Protein AF-A0A7C8ZLN2-F1 (afdb_monomer_lite)

Organism: Opuntia streptacantha (NCBI:txid393608)

Foldseek 3Di:
DPPDPDDFDPDDDDCPPHWFKDKDGWDWDAWDWDQDPVNPDIDTDPTDTDIDIDGHPCGRQVFDQEFEKEEEPVDPDIRDGAFQNRHDDPDPPDPQLEDAPPDPVLVVVLVVPPPDPDDPDDFHFHDDRHSHQKYWYWYFYDDDPVDTDIDIDIDGGTPNDDPPDDDDDDDDPPCPDDPDDDDDDDDD

pLDDT: mean 77.43, std 14.06, range [40.62, 94.06]

Sequence (188 aa):
TTNRTVKVPKNFTLKAPGPGYTCGPGKIVKPSKFKTQDGRRITQALMTWNVTCTYSQFLSQRTPTCCVSLSSFYNDTIVPCPTCSCSCQNNITQPGSCVEADSPYLASVVSGSSSNKNSYLSPLVRCTNHMCPIRVHWHIKLNYKDYWRVKVTVTNFNYRMNYSQWNLVVQHPNFDNLTEIFSFNYAP

Structure (mmCIF, N/CA/C/O backbone):
data_AF-A0A7C8ZLN2-F1
#
_entry.id   AF-A0A7C8ZLN2-F1
#
loop_
_atom_site.group_PDB
_atom_site.id
_atom_site.type_symbol
_atom_site.label_atom_id
_atom_site.label_alt_id
_atom_site.label_comp_id
_atom_site.label_asym_id
_atom_site.label_entity_id
_atom_site.label_seq_id
_atom_site.pdbx_PDB_ins_code
_atom_site.Cartn_x
_atom_site.Cartn_y
_atom_site.Cartn_z
_atom_site.occupancy
_atom_site.B_iso_or_equiv
_atom_site.auth_seq_id
_atom_site.auth_comp_id
_atom_site.auth_asym_id
_atom_site.auth_atom_id
_atom_site.pdbx_PDB_model_num
ATOM 1 N N . THR A 1 1 ? -42.808 -3.782 37.272 1.00 40.62 1 THR A N 1
ATOM 2 C CA . THR A 1 1 ? -42.036 -3.134 36.185 1.00 40.62 1 THR A CA 1
ATOM 3 C C . THR A 1 1 ? -40.685 -2.687 36.728 1.00 40.62 1 THR A C 1
ATOM 5 O O . THR A 1 1 ? -40.625 -1.748 37.506 1.00 40.62 1 THR A O 1
ATOM 8 N N . THR A 1 2 ? -39.585 -3.385 36.420 1.00 49.28 2 THR A N 1
ATOM 9 C CA . THR A 1 2 ? -38.245 -2.978 36.897 1.00 49.28 2 THR A CA 1
ATOM 10 C C . THR A 1 2 ? -37.745 -1.795 36.074 1.00 49.28 2 THR A C 1
ATOM 12 O O . THR A 1 2 ? -37.320 -1.974 34.932 1.00 49.28 2 THR A O 1
ATOM 15 N N . ASN A 1 3 ? -37.830 -0.595 36.644 1.00 53.69 3 ASN A N 1
ATOM 16 C CA . ASN A 1 3 ? -37.362 0.647 36.041 1.00 53.69 3 ASN A CA 1
ATOM 17 C C . ASN A 1 3 ? -35.823 0.602 35.945 1.00 53.69 3 ASN A C 1
ATOM 19 O O . ASN A 1 3 ? -35.120 0.747 36.943 1.00 53.69 3 ASN A O 1
ATOM 23 N N . ARG A 1 4 ? -35.288 0.275 34.764 1.00 62.84 4 ARG A N 1
ATOM 24 C CA . ARG A 1 4 ? -33.842 0.132 34.534 1.00 62.84 4 ARG A CA 1
ATOM 25 C C . ARG A 1 4 ? -33.256 1.496 34.165 1.00 62.84 4 ARG A C 1
ATOM 27 O O . ARG A 1 4 ? -33.393 1.941 33.032 1.00 62.84 4 ARG A O 1
ATOM 34 N N . THR A 1 5 ? -32.590 2.146 35.115 1.00 66.31 5 THR A N 1
ATOM 35 C CA . THR A 1 5 ? -31.993 3.490 34.972 1.00 66.31 5 THR A CA 1
ATOM 36 C C . THR A 1 5 ? -30.672 3.524 34.199 1.00 66.31 5 THR A C 1
ATOM 38 O O . THR A 1 5 ? -30.230 4.597 33.789 1.00 66.31 5 THR A O 1
ATOM 41 N N . VAL A 1 6 ? -30.030 2.377 33.964 1.00 73.88 6 VAL A N 1
ATOM 42 C CA . VAL A 1 6 ? -28.716 2.327 33.307 1.00 73.88 6 VAL A CA 1
ATOM 43 C C . VAL A 1 6 ? -28.877 2.308 31.786 1.00 73.88 6 VAL A C 1
ATOM 45 O O . VAL A 1 6 ? -29.363 1.336 31.207 1.00 73.88 6 VAL A O 1
ATOM 48 N N . LYS A 1 7 ? -28.455 3.396 31.136 1.00 80.12 7 LYS A N 1
ATOM 49 C CA . LYS A 1 7 ? -28.426 3.529 29.673 1.00 80.12 7 LYS A CA 1
ATOM 50 C C . LYS A 1 7 ? -27.140 2.928 29.105 1.00 80.12 7 LYS A C 1
ATOM 52 O O . LYS A 1 7 ? -26.089 2.993 29.734 1.00 80.12 7 LYS A O 1
ATOM 57 N N . VAL A 1 8 ? -27.227 2.371 27.898 1.00 84.06 8 VAL A N 1
ATOM 58 C CA . VAL A 1 8 ? -26.056 1.847 27.180 1.00 84.06 8 VAL A CA 1
ATOM 59 C C . VAL A 1 8 ? -25.095 3.006 26.871 1.00 84.06 8 VAL A C 1
ATOM 61 O O . VAL A 1 8 ? -25.547 4.011 26.306 1.00 84.06 8 VAL A O 1
ATOM 64 N N . PRO A 1 9 ? -23.796 2.892 27.204 1.00 84.31 9 PRO A N 1
ATOM 65 C CA . PRO A 1 9 ? -22.799 3.878 26.805 1.00 84.31 9 PRO A CA 1
ATOM 66 C C . PRO A 1 9 ? -22.728 4.021 25.281 1.00 84.31 9 PRO A C 1
ATOM 68 O O . PRO A 1 9 ? -22.980 3.075 24.533 1.00 84.31 9 PRO A O 1
ATOM 71 N N . LYS A 1 10 ? -22.372 5.215 24.815 1.00 85.44 10 LYS A N 1
ATOM 72 C CA . LYS A 1 10 ? -22.137 5.506 23.396 1.00 85.44 10 LYS A CA 1
ATOM 73 C C . LYS A 1 10 ? -20.650 5.791 23.182 1.00 85.44 10 LYS A C 1
ATOM 75 O O . LYS A 1 10 ? -19.974 6.192 24.124 1.00 85.44 10 LYS A O 1
ATOM 80 N N . ASN A 1 11 ? -20.173 5.623 21.948 1.00 85.94 11 ASN A N 1
ATOM 81 C CA . ASN A 1 11 ? -18.796 5.921 21.526 1.00 85.94 11 ASN A CA 1
ATOM 82 C C . ASN A 1 11 ? -17.730 5.061 22.229 1.00 85.94 11 ASN A C 1
ATOM 84 O O . ASN A 1 11 ? -16.863 5.566 22.939 1.00 85.94 11 ASN A O 1
ATOM 88 N N . PHE A 1 12 ? -17.796 3.744 22.030 1.00 85.50 12 PHE A N 1
ATOM 89 C CA . PHE A 1 12 ? -16.763 2.831 22.515 1.00 85.50 12 PHE A CA 1
ATOM 90 C C . PHE A 1 12 ? -15.464 3.020 21.723 1.00 85.50 12 PHE A C 1
ATOM 92 O O . PHE A 1 12 ? -15.473 2.985 20.494 1.00 85.50 12 PHE A O 1
ATOM 99 N N . THR A 1 13 ? -14.344 3.156 22.432 1.00 82.62 13 THR A N 1
ATOM 100 C CA . THR A 1 13 ? -13.011 3.265 21.828 1.00 82.62 13 THR A CA 1
ATOM 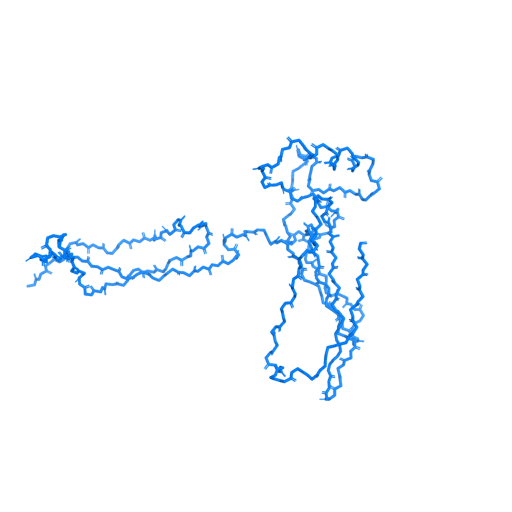101 C C . THR A 1 13 ? -12.116 2.178 22.401 1.00 82.62 13 THR A C 1
ATOM 103 O O . THR A 1 13 ? -11.816 2.186 23.595 1.00 82.62 13 THR A O 1
ATOM 106 N N . LEU A 1 14 ? -11.667 1.252 21.552 1.00 82.31 14 LEU A N 1
ATOM 107 C CA . LEU A 1 14 ? -10.697 0.228 21.928 1.00 82.31 14 LEU A CA 1
ATOM 108 C C . LEU A 1 14 ? -9.279 0.747 21.654 1.00 82.31 14 LEU A C 1
ATOM 110 O O . LEU A 1 14 ? -8.941 1.048 20.512 1.00 82.31 14 LEU A O 1
ATOM 114 N N . LYS A 1 15 ? -8.463 0.883 22.708 1.00 74.50 15 LYS A N 1
ATOM 115 C CA . LYS A 1 15 ? -7.110 1.473 22.636 1.00 74.50 15 LYS A CA 1
ATOM 116 C C . LYS A 1 15 ? -5.962 0.457 22.506 1.00 74.50 15 LYS A C 1
ATOM 118 O O . LYS A 1 15 ? -4.815 0.879 22.428 1.00 74.50 15 LYS A O 1
ATOM 123 N N . ALA A 1 16 ? -6.231 -0.850 22.494 1.00 70.88 16 ALA A N 1
ATOM 124 C CA . ALA A 1 16 ? -5.199 -1.894 22.490 1.00 70.88 16 ALA A CA 1
ATOM 125 C C . ALA A 1 16 ? -5.388 -2.851 21.298 1.00 70.88 16 ALA A C 1
ATOM 127 O O . ALA A 1 16 ? -6.531 -3.238 21.050 1.00 70.88 16 ALA A O 1
ATOM 128 N N . PRO A 1 17 ? -4.328 -3.244 20.553 1.00 61.47 17 PRO A N 1
ATOM 129 C CA . PRO A 1 17 ? -2.905 -2.890 20.670 1.00 61.47 17 PRO A CA 1
ATOM 130 C C . PRO A 1 17 ? -2.486 -1.634 19.866 1.00 61.47 17 PRO A C 1
ATOM 132 O O . PRO A 1 17 ? -1.301 -1.335 19.773 1.00 61.47 17 PRO A O 1
ATOM 135 N N . GLY A 1 18 ? -3.434 -0.884 19.292 1.00 66.62 18 GLY A N 1
ATOM 136 C CA . GLY A 1 18 ? -3.175 0.365 18.566 1.00 66.62 18 GLY A CA 1
ATOM 137 C C . GLY A 1 18 ? -4.464 1.032 18.059 1.00 66.62 18 GLY A C 1
ATOM 138 O O . GLY A 1 18 ? -5.549 0.466 18.232 1.00 66.62 18 GLY A O 1
ATOM 139 N N . PRO A 1 19 ? -4.383 2.228 17.441 1.00 69.31 19 PRO A N 1
ATOM 140 C CA . PRO A 1 19 ? -5.516 2.815 16.727 1.00 69.31 19 PRO A CA 1
ATOM 141 C C . PRO A 1 19 ? -5.912 1.918 15.542 1.00 69.31 19 PRO A C 1
ATOM 143 O O . PRO A 1 19 ? -5.079 1.196 15.001 1.00 69.31 19 PRO A O 1
ATOM 146 N N . GLY A 1 20 ? -7.183 1.944 15.136 1.00 77.69 20 GLY A N 1
ATOM 147 C CA . GLY A 1 20 ? -7.673 1.171 13.983 1.00 77.69 20 GLY A CA 1
ATOM 148 C C . GLY A 1 20 ? -8.983 0.434 14.217 1.00 77.69 20 GLY A C 1
ATOM 149 O O . GLY A 1 20 ? -9.636 0.029 13.260 1.00 77.69 20 GLY A O 1
ATOM 150 N N . TYR A 1 21 ? -9.407 0.295 15.471 1.00 85.06 21 TYR A N 1
ATOM 151 C CA . TYR A 1 21 ? -10.699 -0.296 15.791 1.00 85.06 21 TYR A CA 1
ATOM 152 C C . TYR A 1 21 ? -11.815 0.741 15.717 1.00 85.06 21 TYR A C 1
ATOM 154 O O . TYR A 1 21 ? -11.759 1.785 16.366 1.00 85.06 21 TYR A O 1
ATOM 162 N N . THR A 1 22 ? -12.860 0.416 14.964 1.00 85.88 22 THR A N 1
ATOM 163 C CA . THR A 1 22 ? -14.148 1.111 15.014 1.00 85.88 22 THR A CA 1
ATOM 164 C C . THR A 1 22 ? -15.164 0.213 15.690 1.00 85.88 22 THR A C 1
ATOM 166 O O . THR A 1 22 ? -15.418 -0.906 15.246 1.00 85.88 22 THR A O 1
ATOM 169 N N . CYS A 1 23 ? -15.716 0.689 16.802 1.00 89.00 23 CYS A N 1
ATOM 170 C CA . CYS A 1 23 ? -16.698 -0.050 17.578 1.00 89.00 23 CYS A CA 1
ATOM 171 C C . CYS A 1 23 ? -18.114 0.401 17.229 1.00 89.00 23 CYS A C 1
ATOM 173 O O . CYS A 1 23 ? -18.407 1.595 17.159 1.00 89.00 23 CYS A O 1
ATOM 175 N N . GLY A 1 24 ? -18.993 -0.575 17.022 1.00 88.38 24 GLY A N 1
ATOM 176 C CA . GLY A 1 24 ? -20.411 -0.344 16.797 1.00 88.38 24 GLY A CA 1
ATOM 177 C C . GLY A 1 24 ? -21.180 -0.012 18.084 1.00 88.38 2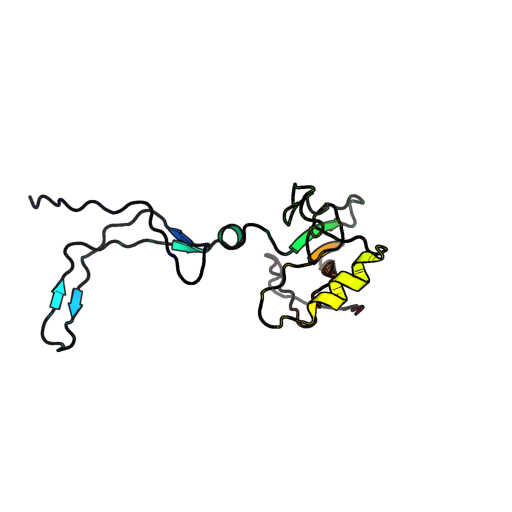4 GLY A C 1
ATOM 178 O O . GLY A 1 24 ? -20.609 0.049 19.177 1.00 88.38 24 GLY A O 1
ATOM 179 N N . PRO A 1 25 ? -22.505 0.185 17.978 1.00 90.00 25 PRO A N 1
ATOM 180 C CA . PRO A 1 25 ? -23.364 0.374 19.140 1.00 90.00 25 PRO A CA 1
ATOM 181 C C . PRO A 1 25 ? -23.383 -0.880 20.028 1.00 90.00 25 PRO A C 1
ATOM 183 O O . PRO A 1 25 ? -23.407 -2.010 19.538 1.00 90.00 25 PRO A O 1
ATOM 186 N N . GLY A 1 26 ? -23.413 -0.676 21.346 1.00 89.50 26 GLY A N 1
ATOM 187 C CA . GLY A 1 26 ? -23.508 -1.768 22.312 1.00 89.50 26 GLY A CA 1
ATOM 188 C C . GLY A 1 26 ? -24.890 -2.421 22.310 1.00 89.50 26 GLY A C 1
ATOM 189 O O . GLY A 1 26 ? -25.915 -1.739 22.347 1.00 89.50 26 GLY A O 1
ATOM 190 N N . LYS A 1 27 ? -24.925 -3.754 22.310 1.00 89.75 27 LYS A N 1
ATOM 191 C CA . LYS A 1 27 ? -26.145 -4.562 22.427 1.00 89.75 27 LYS A CA 1
ATOM 192 C C . LYS A 1 27 ? -26.300 -5.061 23.857 1.00 89.75 27 LYS A C 1
ATOM 194 O O . LYS A 1 27 ? -25.361 -5.618 24.416 1.00 89.75 27 LYS A O 1
ATOM 199 N N . ILE A 1 28 ? -27.478 -4.884 24.451 1.00 88.69 28 ILE A N 1
ATOM 200 C CA . ILE A 1 28 ? -27.768 -5.416 25.790 1.00 88.69 28 ILE A CA 1
ATOM 201 C C . ILE A 1 28 ? -27.813 -6.943 25.705 1.00 88.69 28 ILE A C 1
ATOM 203 O O . ILE A 1 28 ? -28.533 -7.502 24.878 1.00 88.69 28 ILE A O 1
ATOM 207 N N . VAL A 1 29 ? -27.053 -7.609 26.568 1.00 90.12 29 VAL A N 1
ATOM 208 C CA . VAL A 1 29 ? -27.005 -9.072 26.665 1.00 90.12 29 VAL A CA 1
ATOM 209 C C . VAL A 1 29 ? -27.339 -9.529 28.084 1.00 90.12 29 VAL A C 1
ATOM 211 O O . VAL A 1 29 ? -27.540 -8.716 28.990 1.00 90.12 29 VAL A O 1
ATOM 214 N N . LYS A 1 30 ? -27.440 -10.850 28.283 1.00 91.31 30 LYS A N 1
ATOM 215 C CA . LYS A 1 30 ? -27.655 -11.430 29.615 1.00 91.31 30 LYS A CA 1
ATOM 216 C C . LYS A 1 30 ? -26.537 -10.969 30.563 1.00 91.31 30 LYS A C 1
ATOM 218 O O . LYS A 1 30 ? -25.379 -10.987 30.145 1.00 91.31 30 LYS A O 1
ATOM 223 N N . PRO A 1 31 ? -26.851 -10.574 31.810 1.00 90.69 31 PRO A N 1
ATOM 224 C CA . PRO A 1 31 ? -25.825 -10.079 32.711 1.00 90.69 31 PRO A CA 1
ATOM 225 C C . PRO A 1 31 ? -24.769 -11.141 33.037 1.00 90.69 31 PRO A C 1
ATOM 227 O O . PRO A 1 31 ? -25.104 -12.269 33.410 1.00 90.69 31 PRO A O 1
ATOM 230 N N . SER A 1 32 ? -23.500 -10.765 32.900 1.00 91.12 32 SER A N 1
ATOM 231 C CA . SER A 1 32 ? -22.347 -11.612 33.189 1.00 91.12 32 SER A CA 1
ATOM 232 C C . SER A 1 32 ? -22.299 -12.006 34.658 1.00 91.12 32 SER A C 1
ATOM 234 O O . SER A 1 32 ? -22.654 -11.227 35.545 1.00 91.12 32 SER A O 1
ATOM 236 N N . LYS A 1 33 ? -21.825 -13.223 34.913 1.00 93.19 33 LYS A N 1
ATOM 237 C CA . LYS A 1 33 ? -21.622 -13.766 36.254 1.00 93.19 33 LYS A CA 1
ATOM 238 C C . LYS A 1 33 ? -20.128 -13.931 36.495 1.00 93.19 33 LYS A C 1
ATOM 240 O O . LYS A 1 33 ? -19.456 -14.600 35.715 1.00 93.19 33 LYS A O 1
ATOM 245 N N . PHE A 1 34 ? -19.628 -13.341 37.570 1.00 90.75 34 PHE A N 1
ATOM 246 C CA . PHE A 1 34 ? -18.241 -13.440 37.997 1.00 90.75 34 PHE A CA 1
ATOM 247 C C . PHE A 1 34 ? -18.170 -14.383 39.196 1.00 90.75 34 PHE A C 1
ATOM 249 O O . PHE A 1 34 ? -18.892 -14.210 40.179 1.00 90.75 34 PHE A O 1
ATOM 256 N N . LYS A 1 35 ? -17.321 -15.408 39.112 1.00 91.56 35 LYS A N 1
ATOM 257 C CA . LYS A 1 35 ? -16.973 -16.219 40.282 1.00 91.56 35 LYS A CA 1
ATOM 258 C C . LYS A 1 35 ? -15.912 -15.471 41.081 1.00 91.56 35 LYS A C 1
ATOM 260 O O . LYS A 1 35 ? -14.950 -14.975 40.497 1.00 91.56 35 LYS A O 1
ATOM 265 N N . THR A 1 36 ? -16.079 -15.387 42.396 1.00 86.75 36 THR A N 1
ATOM 266 C CA . THR A 1 36 ? -14.998 -14.921 43.276 1.00 86.75 36 THR A CA 1
ATOM 267 C C . THR A 1 36 ? -13.813 -15.884 43.219 1.00 86.75 36 THR A C 1
ATOM 269 O O . THR A 1 36 ? -13.997 -17.065 42.919 1.00 86.75 36 THR A O 1
ATOM 272 N N . GLN A 1 37 ? -12.608 -15.394 43.534 1.00 85.88 37 GLN A N 1
ATOM 273 C CA . GLN A 1 37 ? -11.382 -16.211 43.550 1.00 85.88 37 GLN A CA 1
ATOM 274 C C . GLN A 1 37 ? -11.531 -17.481 44.402 1.00 85.88 37 GLN A C 1
ATOM 276 O O . GLN A 1 37 ? -11.092 -18.544 43.980 1.00 85.88 37 GLN A O 1
ATOM 281 N N . ASP A 1 38 ? -12.259 -17.407 45.519 1.00 87.31 38 ASP A N 1
ATOM 282 C CA . ASP A 1 38 ? -12.514 -18.552 46.407 1.00 87.31 38 ASP A CA 1
ATOM 283 C C . ASP A 1 38 ? -13.457 -19.621 45.811 1.00 87.31 38 ASP A C 1
ATOM 285 O O . ASP A 1 38 ? -13.769 -20.615 46.466 1.00 87.31 38 ASP A O 1
ATOM 289 N N . GLY A 1 39 ? -14.025 -19.396 44.620 1.00 84.88 39 GLY A N 1
ATOM 290 C CA . GLY A 1 39 ? -14.907 -20.327 43.901 1.00 84.88 39 GLY A CA 1
ATOM 291 C C . GLY A 1 39 ? -16.307 -20.532 44.500 1.00 84.88 39 GLY A C 1
ATOM 292 O O . GLY A 1 39 ? -17.174 -21.105 43.841 1.00 84.88 39 GLY A O 1
ATOM 293 N N . ARG A 1 40 ? -16.553 -20.048 45.724 1.00 86.56 40 ARG A N 1
ATOM 294 C CA . ARG A 1 40 ? -17.789 -20.290 46.492 1.00 86.56 40 ARG A CA 1
ATOM 295 C C . ARG A 1 40 ? -18.927 -19.304 46.227 1.00 86.56 40 ARG A C 1
ATOM 297 O O . ARG A 1 40 ? -20.071 -19.622 46.539 1.00 86.56 40 ARG A O 1
ATOM 304 N N . ARG A 1 41 ? -18.655 -18.109 45.688 1.00 90.44 41 ARG A N 1
ATOM 305 C CA . ARG A 1 41 ? -19.677 -17.074 45.444 1.00 90.44 41 ARG A CA 1
ATOM 306 C C . ARG A 1 41 ? -19.714 -16.676 43.974 1.00 90.44 41 ARG A C 1
ATOM 308 O O . ARG A 1 41 ? -18.692 -16.642 43.291 1.00 90.44 41 ARG A O 1
ATOM 315 N N . ILE A 1 42 ? -20.918 -16.363 43.503 1.00 90.12 42 ILE A N 1
ATOM 316 C CA . ILE A 1 42 ? -21.167 -15.839 42.161 1.00 90.12 42 ILE A CA 1
ATOM 317 C C . ILE A 1 42 ? -21.808 -14.466 42.317 1.00 90.12 42 ILE A C 1
ATOM 319 O O . ILE A 1 42 ? -22.899 -14.353 42.874 1.00 90.12 42 ILE A O 1
ATOM 323 N N . THR A 1 43 ? -21.145 -13.431 41.815 1.00 91.75 43 THR A N 1
ATOM 324 C CA . THR A 1 43 ? -21.709 -12.085 41.706 1.00 91.75 43 THR A CA 1
ATOM 325 C C . THR A 1 43 ? -22.173 -11.855 40.275 1.00 91.75 43 THR A C 1
ATOM 327 O O . THR A 1 43 ? -21.524 -12.269 39.315 1.00 91.75 43 THR A O 1
ATOM 330 N N . GLN A 1 44 ? -23.336 -11.232 40.107 1.00 90.06 44 GLN A N 1
ATOM 331 C CA . GLN A 1 44 ? -23.885 -10.933 38.788 1.00 90.06 44 GLN A CA 1
ATOM 332 C C . GLN A 1 44 ? -23.752 -9.438 38.505 1.00 90.06 44 GLN A C 1
ATOM 334 O O . GLN A 1 44 ? -24.060 -8.611 39.362 1.00 90.06 44 GLN A O 1
ATOM 339 N N . ALA A 1 45 ? -23.320 -9.094 37.293 1.00 88.75 45 ALA A N 1
ATOM 340 C CA . ALA A 1 45 ? -23.363 -7.723 36.813 1.00 88.75 45 ALA A CA 1
ATOM 341 C C . ALA A 1 45 ? -24.812 -7.210 36.809 1.00 88.75 45 ALA A C 1
ATOM 343 O O . ALA A 1 45 ? -25.749 -7.956 36.523 1.00 88.75 45 ALA A O 1
ATOM 344 N N . LEU A 1 46 ? -25.009 -5.918 37.065 1.00 87.44 46 LEU A N 1
ATOM 345 C CA . LEU A 1 46 ? -26.333 -5.304 36.932 1.00 87.44 46 LEU A CA 1
ATOM 346 C C . LEU A 1 46 ? -26.800 -5.312 35.466 1.00 87.44 46 LEU A C 1
ATOM 348 O O . LEU A 1 46 ? -27.965 -5.573 35.167 1.00 87.44 46 LEU A O 1
ATOM 352 N N . MET A 1 47 ? -25.866 -5.049 34.552 1.00 87.62 47 MET A N 1
ATOM 353 C CA . MET A 1 47 ? -26.056 -5.096 33.108 1.00 87.62 47 MET A CA 1
ATOM 354 C C . MET A 1 47 ? -24.780 -5.555 32.416 1.00 87.62 47 MET A C 1
ATOM 356 O O . MET A 1 47 ? -23.677 -5.447 32.951 1.00 87.62 47 MET A O 1
ATOM 360 N N . THR A 1 48 ? -24.929 -6.063 31.200 1.00 90.56 48 THR A N 1
ATOM 361 C CA . THR A 1 48 ? -23.804 -6.407 30.336 1.00 90.56 48 THR A CA 1
ATOM 362 C C . THR A 1 48 ? -24.144 -6.009 28.913 1.00 90.56 48 THR A C 1
ATOM 364 O O . THR A 1 4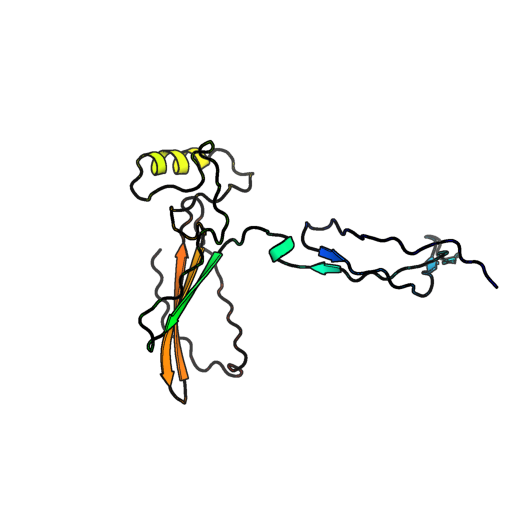8 ? -25.282 -6.169 28.463 1.00 90.56 48 THR A O 1
ATOM 367 N N . TRP A 1 49 ? -23.146 -5.476 28.216 1.00 90.56 49 TRP A N 1
ATOM 368 C CA . TRP A 1 49 ? -23.261 -5.045 26.833 1.00 90.56 49 TRP A CA 1
ATOM 369 C C . TRP A 1 49 ? -22.225 -5.771 25.987 1.00 90.56 49 TRP A C 1
ATOM 371 O O . TRP A 1 49 ? -21.075 -5.909 26.396 1.00 90.56 49 TRP A O 1
ATOM 381 N N . ASN A 1 50 ? -22.642 -6.223 24.811 1.00 91.75 50 ASN A N 1
ATOM 382 C CA . ASN A 1 50 ? -21.762 -6.759 23.786 1.00 91.75 50 ASN A CA 1
ATOM 383 C C . ASN A 1 50 ? -21.498 -5.666 22.745 1.00 91.75 50 ASN A C 1
ATOM 385 O O . ASN A 1 50 ? -22.442 -5.081 22.209 1.00 91.75 50 ASN A O 1
ATOM 389 N N . VAL A 1 51 ? -20.224 -5.387 22.482 1.00 91.25 51 VAL A N 1
ATOM 390 C CA . VAL A 1 51 ? -19.771 -4.381 21.521 1.00 91.25 51 VAL A CA 1
ATOM 391 C C . VAL A 1 51 ? -18.890 -5.076 20.493 1.00 91.25 51 VAL A C 1
ATOM 393 O O . VAL A 1 51 ? -17.887 -5.690 20.844 1.00 91.25 51 VAL A O 1
ATOM 396 N N . THR A 1 52 ? -19.251 -4.959 19.217 1.00 91.06 52 THR A N 1
ATOM 397 C CA . THR A 1 52 ? -18.418 -5.445 18.113 1.00 91.06 52 THR A CA 1
ATOM 398 C C . THR A 1 52 ? -17.487 -4.327 17.664 1.00 91.06 52 THR A C 1
ATOM 400 O O . THR A 1 52 ? -17.957 -3.256 17.278 1.00 91.06 52 THR A O 1
ATOM 403 N N . CYS A 1 53 ? -16.179 -4.575 17.707 1.00 88.25 53 CYS A N 1
ATOM 404 C CA . CYS A 1 53 ? -15.159 -3.661 17.205 1.00 88.25 53 CYS A CA 1
ATOM 405 C C . CYS A 1 53 ? -14.454 -4.290 16.004 1.00 88.25 53 CYS A C 1
ATOM 407 O O . CYS A 1 53 ? -13.939 -5.401 16.105 1.00 88.25 53 CYS A O 1
ATOM 409 N N . THR A 1 54 ? -14.420 -3.571 14.885 1.00 86.94 54 THR A N 1
ATOM 410 C CA . THR A 1 54 ? -13.799 -4.029 13.637 1.00 86.94 54 THR A CA 1
ATOM 411 C C . THR A 1 54 ? -12.494 -3.283 13.422 1.00 86.94 54 THR A C 1
ATOM 413 O O . THR A 1 54 ? -12.455 -2.057 13.542 1.00 86.94 54 THR A O 1
ATOM 416 N N . TYR A 1 55 ? -11.426 -4.015 13.112 1.00 84.44 55 TYR A N 1
ATOM 417 C CA . TYR A 1 55 ? -10.137 -3.425 12.774 1.00 84.44 55 TYR A CA 1
ATOM 418 C C . TYR A 1 55 ? -10.118 -2.972 11.310 1.00 84.44 55 TYR A C 1
ATOM 420 O O . TYR A 1 55 ? -10.461 -3.743 10.417 1.00 84.44 55 TYR A O 1
ATOM 428 N N . SER A 1 56 ? -9.697 -1.735 11.062 1.00 80.44 56 SER A N 1
ATOM 429 C CA . SER A 1 56 ? -9.496 -1.178 9.726 1.00 80.44 56 SER A CA 1
ATOM 430 C C . SER A 1 56 ? -8.057 -0.710 9.573 1.00 80.44 56 SER A C 1
ATOM 432 O O . SER A 1 56 ? -7.605 0.183 10.292 1.00 80.44 56 SER A O 1
ATOM 434 N N . GLN A 1 57 ? -7.366 -1.282 8.586 1.00 74.44 57 GLN A N 1
ATOM 435 C CA . GLN A 1 57 ? -5.981 -0.935 8.260 1.00 74.44 57 GLN A CA 1
ATOM 436 C C . GLN A 1 57 ? -5.838 0.543 7.853 1.00 74.44 57 GLN A C 1
ATOM 438 O O . GLN A 1 57 ? -4.865 1.201 8.210 1.00 74.44 57 GLN A O 1
ATOM 443 N N . PHE A 1 58 ? -6.851 1.103 7.185 1.00 71.12 58 PHE A N 1
ATOM 444 C CA . PHE A 1 58 ? -6.887 2.521 6.806 1.00 71.12 58 PHE A CA 1
ATOM 445 C C . PHE A 1 58 ? -7.033 3.454 8.015 1.00 71.12 58 PHE A C 1
ATOM 447 O O . PHE A 1 58 ? -6.551 4.585 8.002 1.00 71.12 58 PHE A O 1
ATOM 454 N N . LEU A 1 59 ? -7.699 2.989 9.078 1.00 71.31 59 LEU A N 1
ATOM 455 C CA . LEU A 1 59 ? -7.836 3.751 10.319 1.00 71.31 59 LEU A CA 1
ATOM 456 C C . LEU A 1 59 ? -6.606 3.616 11.216 1.00 71.31 59 LEU A C 1
ATOM 458 O O . LEU A 1 59 ? -6.254 4.578 11.900 1.00 71.31 59 LEU A O 1
ATOM 462 N N . SER A 1 60 ? -5.954 2.449 11.224 1.00 67.06 60 SER A N 1
ATOM 463 C CA . SER A 1 60 ? -4.697 2.254 11.952 1.00 67.06 60 SER A CA 1
ATOM 464 C C . SER A 1 60 ? -3.536 2.988 11.295 1.00 67.06 60 SER A C 1
ATOM 466 O O . SER A 1 60 ? -2.635 3.457 11.986 1.00 67.06 60 SER A O 1
ATOM 468 N N . GLN A 1 61 ? -3.566 3.108 9.968 1.00 69.81 61 GLN A N 1
ATOM 469 C CA . GLN A 1 61 ? -2.509 3.714 9.179 1.00 69.81 61 GLN A CA 1
ATOM 470 C C . GLN A 1 61 ? -3.129 4.637 8.126 1.00 69.81 61 GLN A C 1
ATOM 472 O O . GLN A 1 61 ? -3.416 4.238 7.002 1.00 69.81 61 GLN A O 1
ATOM 477 N N . ARG A 1 62 ? -3.331 5.905 8.519 1.00 68.12 62 ARG A N 1
ATOM 478 C CA . ARG A 1 62 ? -3.920 6.948 7.654 1.00 68.12 62 ARG A CA 1
ATOM 479 C C . ARG A 1 62 ? -3.141 7.161 6.356 1.00 68.12 62 ARG A C 1
ATOM 481 O O . ARG A 1 62 ? -3.713 7.608 5.372 1.00 68.12 62 ARG A O 1
ATOM 488 N N . THR A 1 63 ? -1.842 6.878 6.378 1.00 75.38 63 THR A N 1
ATOM 489 C CA . THR A 1 63 ? -0.944 7.005 5.232 1.00 75.38 63 THR A CA 1
ATOM 490 C C . THR A 1 63 ? -0.499 5.610 4.801 1.00 75.38 63 THR A C 1
ATOM 492 O O . THR A 1 63 ? 0.273 4.989 5.540 1.00 75.38 63 THR A O 1
ATOM 495 N N . PRO A 1 64 ? -0.962 5.089 3.653 1.00 82.88 64 PRO A N 1
ATOM 496 C CA . PRO A 1 64 ? -0.507 3.789 3.180 1.00 82.88 64 PRO A CA 1
ATOM 497 C C . PRO A 1 64 ? 1.012 3.807 2.959 1.00 82.88 64 PRO A C 1
ATOM 499 O O . PRO A 1 64 ? 1.614 4.852 2.722 1.00 82.88 64 PRO A O 1
ATOM 502 N N . THR A 1 65 ? 1.647 2.643 3.055 1.00 83.50 65 THR A N 1
ATOM 503 C CA . THR A 1 65 ? 3.103 2.485 2.871 1.00 83.50 65 THR A CA 1
ATOM 504 C C . THR A 1 65 ? 3.486 2.140 1.433 1.00 83.50 65 THR A C 1
ATOM 506 O O . THR A 1 65 ? 4.667 2.140 1.082 1.00 83.50 65 THR A O 1
ATOM 509 N N . CYS A 1 66 ? 2.498 1.855 0.585 1.00 88.88 66 CYS A N 1
ATOM 510 C CA . CYS A 1 66 ? 2.690 1.543 -0.820 1.00 88.88 66 CYS A CA 1
ATOM 511 C C . CYS A 1 66 ? 1.524 2.049 -1.671 1.00 88.88 66 CYS A C 1
ATOM 513 O O . CYS A 1 66 ? 0.438 2.330 -1.160 1.00 88.88 66 CYS A O 1
ATOM 51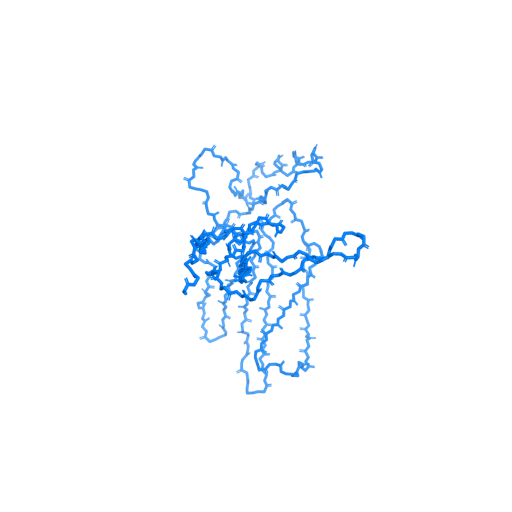5 N N . CYS A 1 67 ? 1.747 2.130 -2.980 1.00 91.81 67 CYS A N 1
ATOM 516 C CA . CYS A 1 67 ? 0.685 2.339 -3.955 1.00 91.81 67 CYS A CA 1
ATOM 517 C C . CYS A 1 67 ? 0.731 1.287 -5.063 1.00 91.81 67 CYS A C 1
ATOM 519 O O . CYS A 1 67 ? 1.785 0.712 -5.362 1.00 91.81 67 CYS A O 1
ATOM 521 N N . VAL A 1 68 ? -0.425 1.058 -5.683 1.00 92.94 68 VAL A N 1
ATOM 522 C CA . VAL A 1 68 ? -0.590 0.120 -6.793 1.00 92.94 68 VAL A CA 1
ATOM 523 C C . VAL A 1 68 ? -0.875 0.901 -8.068 1.00 92.94 68 VAL A C 1
ATOM 525 O O . VAL A 1 68 ? -1.664 1.843 -8.067 1.00 92.94 68 VAL A O 1
ATOM 528 N N . SER A 1 69 ? -0.223 0.504 -9.155 1.00 94.06 69 SER A N 1
ATOM 529 C CA . SER A 1 69 ? -0.489 1.015 -10.503 1.00 94.06 69 SER A CA 1
ATOM 530 C C . SER A 1 69 ? -0.749 -0.151 -11.444 1.00 94.06 69 SER A C 1
ATOM 532 O O . SER A 1 69 ? -0.187 -1.233 -11.251 1.00 94.06 69 SER A O 1
ATOM 534 N N . LEU A 1 70 ? -1.592 0.070 -12.447 1.00 93.31 70 LEU A N 1
ATOM 535 C CA . LEU A 1 70 ? -2.073 -0.976 -13.344 1.00 93.31 70 LEU A CA 1
ATOM 536 C C . LEU A 1 70 ? -1.834 -0.574 -14.798 1.00 93.31 70 LEU A C 1
ATOM 538 O O . LEU A 1 70 ? -2.029 0.577 -15.178 1.00 93.31 70 LEU A O 1
ATOM 542 N N . SER A 1 71 ? -1.438 -1.534 -15.619 1.00 92.19 71 SER A N 1
ATOM 543 C CA . SER A 1 71 ? -1.396 -1.404 -17.071 1.00 92.19 71 SER A CA 1
ATOM 544 C C . SER A 1 71 ? -1.811 -2.714 -17.740 1.00 92.19 71 SER A C 1
ATOM 546 O O . SER A 1 71 ? -1.815 -3.783 -17.119 1.00 92.19 71 SER A O 1
ATOM 548 N N . SER A 1 72 ? -2.172 -2.636 -19.017 1.00 89.56 72 SER A N 1
ATOM 549 C CA . SER A 1 72 ? -2.688 -3.774 -19.779 1.00 89.56 72 SER A CA 1
ATOM 550 C C . SER A 1 72 ? -2.204 -3.757 -21.220 1.00 89.56 72 SER A C 1
ATOM 552 O O . SER A 1 72 ? -1.991 -2.692 -21.775 1.00 89.56 72 SER A O 1
ATOM 554 N N . PHE A 1 73 ? -2.115 -4.920 -21.859 1.00 84.44 73 PHE A N 1
ATOM 555 C CA . PHE A 1 73 ? -1.700 -5.025 -23.261 1.00 84.44 73 PHE A CA 1
ATOM 556 C C . PHE A 1 73 ? -2.670 -4.378 -24.263 1.00 84.44 73 PHE A C 1
ATOM 558 O O . PHE A 1 73 ? -2.254 -4.029 -25.358 1.00 84.44 73 PHE A O 1
ATOM 565 N N . TYR A 1 74 ? -3.955 -4.244 -23.916 1.00 82.69 74 TYR A N 1
ATOM 566 C CA . TYR A 1 74 ? -4.975 -3.641 -24.784 1.00 82.69 74 TYR A CA 1
ATOM 567 C C . TYR A 1 74 ? -5.081 -2.120 -24.624 1.00 82.69 74 TYR A C 1
ATOM 569 O O . TYR A 1 74 ? -5.889 -1.494 -25.306 1.00 82.69 74 TYR A O 1
ATOM 577 N N . ASN A 1 75 ? -4.329 -1.525 -23.694 1.00 83.38 75 ASN A N 1
ATOM 578 C CA . ASN A 1 75 ? -4.380 -0.094 -23.437 1.00 83.38 75 ASN A CA 1
ATOM 579 C C . ASN A 1 75 ? -2.993 0.437 -23.070 1.00 83.38 75 ASN A C 1
ATOM 581 O O . ASN A 1 75 ? -2.444 0.086 -22.025 1.00 83.38 75 ASN A O 1
ATOM 585 N N . ASP A 1 76 ? -2.478 1.337 -23.903 1.00 77.19 76 ASP A N 1
ATOM 586 C CA . ASP A 1 76 ? -1.171 1.971 -23.715 1.00 77.19 76 ASP A CA 1
ATOM 587 C C . ASP A 1 76 ? -1.144 2.942 -22.524 1.00 77.19 76 ASP A C 1
ATOM 589 O O . ASP A 1 76 ? -0.074 3.308 -22.031 1.00 77.19 76 ASP A O 1
ATOM 593 N N . THR A 1 77 ? -2.313 3.354 -22.020 1.00 86.75 77 THR A N 1
ATOM 594 C CA . THR A 1 77 ? -2.394 4.209 -20.834 1.00 86.75 77 THR A CA 1
ATOM 595 C C . THR A 1 77 ? -2.209 3.401 -19.552 1.00 86.75 77 THR A C 1
ATOM 597 O O . THR A 1 77 ? -2.958 2.480 -19.222 1.00 86.75 77 THR A O 1
ATOM 600 N N . ILE A 1 78 ? -1.183 3.780 -18.793 1.00 88.12 78 ILE A N 1
ATOM 601 C CA . ILE A 1 78 ? -0.934 3.266 -17.449 1.00 88.12 78 ILE A CA 1
ATOM 602 C C . ILE A 1 78 ? -1.851 4.011 -16.486 1.00 88.12 78 ILE A C 1
ATOM 604 O O . ILE A 1 78 ? -1.817 5.237 -16.453 1.00 88.12 78 ILE A O 1
ATOM 608 N N . VAL A 1 79 ? -2.603 3.286 -15.658 1.00 93.81 79 VAL A N 1
ATOM 609 C CA . VAL A 1 79 ? -3.304 3.850 -14.500 1.00 93.81 79 VAL A CA 1
ATOM 610 C C . VAL A 1 79 ? -2.261 4.075 -13.399 1.00 93.81 79 VAL A C 1
ATOM 612 O O . VAL A 1 79 ? -1.789 3.099 -12.796 1.00 93.81 79 VAL A O 1
ATOM 615 N N . PRO A 1 80 ? -1.829 5.328 -13.154 1.00 92.88 80 PRO A N 1
ATOM 616 C CA . PRO A 1 80 ? -0.768 5.600 -12.203 1.00 92.88 80 PRO A CA 1
ATOM 617 C C . PRO A 1 80 ? -1.316 5.599 -10.775 1.00 92.88 80 PRO A C 1
ATOM 619 O O . PRO A 1 80 ? -2.520 5.698 -10.542 1.00 92.88 80 PRO A O 1
ATOM 622 N N . CYS A 1 81 ? -0.412 5.552 -9.798 1.00 92.44 81 CYS A N 1
ATOM 623 C CA . CYS A 1 81 ? -0.789 5.874 -8.428 1.00 92.44 81 CYS A CA 1
ATOM 624 C C . CYS A 1 81 ? -1.273 7.337 -8.356 1.00 92.44 81 CYS A C 1
ATOM 626 O O . CYS A 1 81 ? -0.579 8.210 -8.891 1.00 92.44 81 CYS A O 1
ATOM 628 N N . PRO A 1 82 ? -2.398 7.632 -7.678 1.00 91.94 82 PRO A N 1
ATOM 629 C CA . PRO A 1 82 ? -2.856 9.001 -7.470 1.00 91.94 82 PRO A CA 1
ATOM 630 C C . PRO A 1 82 ? -1.786 9.892 -6.833 1.00 91.94 82 PRO A C 1
ATOM 632 O O . PRO A 1 82 ? -0.968 9.435 -6.020 1.00 91.94 82 PRO A O 1
ATOM 635 N N . THR A 1 83 ? -1.819 11.179 -7.173 1.00 88.88 83 THR A N 1
ATOM 636 C CA . THR A 1 83 ? -0.956 12.188 -6.552 1.00 88.88 83 THR A CA 1
ATOM 637 C C . THR A 1 83 ? -1.135 12.163 -5.036 1.00 88.88 83 THR A C 1
ATOM 639 O O . THR A 1 83 ? -2.264 12.145 -4.549 1.00 88.88 83 THR A O 1
ATOM 642 N N . CYS A 1 84 ? -0.032 12.166 -4.293 1.00 87.00 84 CYS A N 1
ATOM 643 C CA . CYS A 1 84 ? -0.018 12.159 -2.832 1.00 87.00 84 CYS A CA 1
ATOM 644 C C . CYS A 1 84 ? -0.665 10.929 -2.166 1.00 87.00 84 CYS A C 1
ATOM 646 O O . CYS A 1 84 ? -1.139 11.031 -1.034 1.00 87.00 84 CYS A O 1
ATOM 648 N N . SER A 1 85 ? -0.644 9.759 -2.820 1.00 88.56 85 SER A N 1
ATOM 649 C CA . SER A 1 85 ? -1.178 8.497 -2.268 1.00 88.56 85 SER A CA 1
ATOM 650 C C . SER A 1 85 ? -0.662 8.168 -0.860 1.00 88.56 85 SER A C 1
ATOM 652 O O . SER A 1 85 ? -1.437 7.725 -0.018 1.00 88.56 85 SER A O 1
ATOM 654 N N . CYS A 1 86 ? 0.622 8.412 -0.580 1.00 86.50 86 CYS A N 1
ATOM 655 C CA . CYS A 1 86 ? 1.234 8.146 0.728 1.00 86.50 86 CYS A CA 1
ATOM 656 C C . CYS A 1 86 ? 1.457 9.416 1.567 1.00 86.50 86 CYS A C 1
ATOM 658 O O . CYS A 1 86 ? 2.330 9.441 2.429 1.00 86.50 86 CYS A O 1
ATOM 660 N N . SER A 1 87 ? 0.613 10.435 1.353 1.00 79.38 87 SER A N 1
ATOM 661 C CA . SER A 1 87 ? 0.641 11.760 1.985 1.00 79.38 87 SER A CA 1
ATOM 662 C C . SER A 1 87 ? 1.770 12.667 1.501 1.00 79.38 87 SER A C 1
ATOM 664 O O . SER A 1 87 ? 2.946 12.433 1.756 1.00 79.38 87 SER A O 1
ATOM 666 N N . CYS A 1 88 ? 1.392 13.783 0.882 1.00 77.50 88 CYS A N 1
ATOM 667 C CA . CYS A 1 88 ? 2.298 14.908 0.676 1.00 77.50 88 CYS A CA 1
ATOM 668 C C . CYS A 1 88 ? 2.325 15.779 1.934 1.00 77.50 88 CYS A C 1
ATOM 670 O O . CYS A 1 88 ? 1.286 16.053 2.536 1.00 77.50 88 CYS A O 1
ATOM 672 N N . GLN A 1 89 ? 3.508 16.231 2.340 1.00 66.69 89 GLN A N 1
ATOM 673 C CA . GLN A 1 89 ? 3.618 17.299 3.327 1.00 66.69 89 GLN A CA 1
ATOM 674 C C . GLN A 1 89 ? 3.445 18.640 2.605 1.00 66.69 89 GLN A C 1
ATOM 676 O O . GLN A 1 89 ? 4.256 18.994 1.758 1.00 66.69 89 GLN A O 1
ATOM 681 N N . ASN A 1 90 ? 2.393 19.387 2.941 1.00 53.38 90 ASN A N 1
ATOM 682 C CA . ASN A 1 90 ? 2.077 20.678 2.313 1.00 53.38 90 ASN A CA 1
ATOM 683 C C . ASN A 1 90 ? 2.921 21.860 2.824 1.00 53.38 90 ASN A C 1
ATOM 685 O O . ASN A 1 90 ? 2.612 23.000 2.494 1.00 53.38 90 ASN A O 1
ATOM 689 N N . ASN A 1 91 ? 3.964 21.636 3.630 1.00 44.97 91 ASN A N 1
ATOM 690 C CA . ASN A 1 91 ? 4.682 22.731 4.278 1.00 44.97 91 ASN A CA 1
ATOM 691 C C . ASN A 1 91 ? 6.166 22.781 3.903 1.00 44.97 91 ASN A C 1
ATOM 693 O O . ASN A 1 91 ? 6.940 21.874 4.196 1.00 44.97 91 ASN A O 1
ATOM 697 N N . ILE A 1 92 ? 6.536 23.939 3.351 1.00 48.72 92 ILE A N 1
ATOM 698 C CA . ILE A 1 92 ? 7.871 24.449 2.985 1.00 48.72 92 ILE A CA 1
ATOM 699 C C . ILE A 1 92 ? 8.883 24.417 4.157 1.00 48.72 92 ILE A C 1
ATOM 701 O O . ILE A 1 92 ? 10.074 24.639 3.968 1.00 48.72 92 ILE A O 1
ATOM 705 N N . THR A 1 93 ? 8.441 24.124 5.381 1.00 44.25 93 THR A N 1
ATOM 706 C CA . THR A 1 93 ? 9.227 24.282 6.613 1.00 44.25 93 THR A CA 1
ATOM 707 C C . THR A 1 93 ? 9.908 23.012 7.129 1.00 44.25 93 THR A C 1
ATOM 709 O O . THR A 1 93 ? 10.645 23.093 8.109 1.00 44.25 93 THR A O 1
ATOM 712 N N . GLN A 1 94 ? 9.731 21.850 6.487 1.00 50.12 94 GLN A N 1
ATOM 713 C CA . GLN A 1 94 ? 10.505 20.640 6.801 1.00 50.12 94 GLN A CA 1
ATOM 714 C C . GLN A 1 94 ? 11.197 20.097 5.538 1.00 50.12 94 GLN A C 1
ATOM 716 O O . GLN A 1 94 ? 10.539 19.471 4.707 1.00 50.12 94 GLN A O 1
ATOM 721 N N . PRO A 1 95 ? 12.521 20.287 5.377 1.00 47.06 95 PRO A N 1
ATOM 722 C CA . PRO A 1 95 ? 13.275 19.889 4.179 1.00 47.06 95 PRO A CA 1
ATOM 723 C C . PRO A 1 95 ? 13.511 18.362 4.058 1.00 47.06 95 PRO A C 1
ATOM 725 O O . PRO A 1 95 ? 14.571 17.924 3.626 1.00 47.06 95 PRO A O 1
ATOM 728 N N . GLY A 1 96 ? 12.541 17.528 4.450 1.00 55.09 96 GLY A N 1
ATOM 729 C CA . GLY A 1 96 ? 12.694 16.069 4.554 1.00 55.09 96 GLY A CA 1
ATOM 730 C C . GLY A 1 96 ? 11.567 15.223 3.952 1.00 55.09 96 GLY A C 1
ATOM 731 O O . GLY A 1 96 ? 11.545 14.021 4.196 1.00 55.09 96 GLY A O 1
ATOM 732 N N . SER A 1 97 ? 10.632 15.820 3.203 1.00 68.44 97 SER A N 1
ATOM 733 C CA . SER A 1 97 ? 9.473 15.115 2.620 1.00 68.44 97 SER A CA 1
ATOM 734 C C . SER A 1 97 ? 9.885 14.076 1.563 1.00 68.44 97 SER A C 1
ATOM 736 O O . SER A 1 97 ? 9.405 12.944 1.567 1.00 68.44 97 SER A O 1
ATOM 738 N N . CYS A 1 98 ? 10.822 14.438 0.684 1.00 78.00 98 CYS A N 1
ATOM 739 C CA . CYS A 1 98 ? 11.464 13.544 -0.274 1.00 78.00 98 CYS A CA 1
ATOM 740 C C . CYS A 1 98 ? 12.803 14.129 -0.734 1.00 78.00 98 CYS A C 1
ATOM 742 O O . CYS A 1 98 ? 13.061 15.317 -0.535 1.00 78.00 98 CYS A O 1
ATOM 744 N N . VAL A 1 99 ? 13.654 13.302 -1.342 1.00 81.19 99 VAL A N 1
ATOM 745 C CA . VAL A 1 99 ? 14.952 13.726 -1.888 1.00 81.19 99 VAL A CA 1
ATOM 746 C C . VAL A 1 99 ? 15.070 13.272 -3.339 1.00 81.19 99 VAL A C 1
ATOM 748 O O . VAL A 1 99 ? 14.759 12.126 -3.676 1.00 81.19 99 VAL A O 1
ATOM 751 N N . GLU A 1 100 ? 15.507 14.176 -4.211 1.00 82.50 100 GLU A N 1
ATOM 752 C CA . GLU A 1 100 ? 15.817 13.838 -5.600 1.00 82.50 100 GLU A CA 1
ATOM 753 C C . GLU A 1 100 ? 17.052 12.939 -5.683 1.00 82.50 100 GLU A C 1
ATOM 755 O O . GLU A 1 100 ? 17.985 13.080 -4.894 1.00 82.50 100 GLU A O 1
ATOM 760 N N . ALA A 1 101 ? 17.060 12.014 -6.644 1.00 76.62 101 ALA A N 1
ATOM 761 C CA . ALA A 1 101 ? 18.122 11.010 -6.767 1.00 76.62 101 ALA A CA 1
ATOM 762 C C . ALA A 1 101 ? 19.520 11.626 -6.950 1.00 76.62 101 ALA A C 1
ATOM 764 O O . ALA A 1 101 ? 20.488 11.108 -6.402 1.00 76.62 101 ALA A O 1
ATOM 765 N N . ASP A 1 102 ? 19.600 12.767 -7.638 1.00 78.12 102 ASP A N 1
ATOM 766 C CA . ASP A 1 102 ? 20.862 13.435 -7.977 1.00 78.12 102 ASP A CA 1
ATOM 767 C C . ASP A 1 102 ? 21.251 14.534 -6.970 1.00 78.12 102 ASP A C 1
ATOM 769 O O . ASP A 1 102 ? 22.171 15.318 -7.203 1.00 78.12 102 ASP A O 1
ATOM 773 N N . SER A 1 103 ? 20.541 14.639 -5.841 1.00 78.62 103 SER A N 1
ATOM 774 C CA . SER A 1 103 ? 20.813 15.686 -4.858 1.00 78.62 103 SER A CA 1
ATOM 775 C C . SER A 1 103 ? 22.085 15.381 -4.053 1.00 78.62 103 SER A C 1
ATOM 777 O O . SER A 1 103 ? 22.164 14.326 -3.417 1.00 78.62 103 SER A O 1
ATOM 779 N N . PRO A 1 104 ? 23.042 16.323 -3.938 1.00 73.50 104 PRO A N 1
ATOM 780 C CA . PRO A 1 104 ? 24.223 16.151 -3.085 1.00 73.50 104 PRO A CA 1
ATOM 781 C C . PRO A 1 104 ? 23.861 16.017 -1.594 1.00 73.50 104 PRO A C 1
ATOM 783 O O . PRO A 1 104 ? 24.647 15.503 -0.799 1.00 73.50 104 PRO A O 1
ATOM 786 N N . TYR A 1 105 ? 22.650 16.434 -1.208 1.00 71.19 105 TYR A N 1
ATOM 787 C CA . TYR A 1 105 ? 22.110 16.283 0.143 1.00 71.19 105 TYR A CA 1
ATOM 788 C C . TYR A 1 105 ? 21.753 14.826 0.489 1.00 71.19 105 TYR A C 1
ATOM 790 O O . TYR A 1 105 ? 21.688 14.477 1.663 1.00 71.19 105 TYR A O 1
ATOM 798 N N . LEU A 1 106 ? 21.567 13.948 -0.505 1.00 72.81 106 LEU A N 1
ATOM 799 C CA . LEU A 1 106 ? 21.220 12.538 -0.293 1.00 72.81 106 LEU A CA 1
ATOM 800 C C . LEU A 1 106 ? 22.305 11.787 0.502 1.00 72.81 106 LEU A C 1
ATOM 802 O O . LEU A 1 106 ? 22.002 11.052 1.444 1.00 72.81 106 LEU A O 1
ATOM 806 N N . ALA A 1 107 ? 23.578 12.009 0.164 1.00 67.25 107 ALA A N 1
ATOM 807 C CA . ALA A 1 107 ? 24.700 11.337 0.816 1.00 67.25 107 ALA A CA 1
ATOM 808 C C . ALA A 1 107 ? 24.814 11.704 2.307 1.00 67.25 107 ALA A C 1
ATOM 810 O O . ALA A 1 107 ? 25.126 10.846 3.138 1.00 67.25 107 ALA A O 1
ATOM 811 N N . SER A 1 108 ? 24.509 12.954 2.674 1.00 65.25 108 SER A N 1
ATOM 812 C CA . SER A 1 108 ? 24.594 13.419 4.062 1.00 65.25 108 SER A CA 1
ATOM 813 C C . SER A 1 108 ? 23.437 12.903 4.930 1.00 65.25 108 SER A C 1
ATOM 815 O O . SER A 1 108 ? 23.661 12.525 6.082 1.00 65.25 108 SER A O 1
ATOM 817 N N . VAL A 1 109 ? 22.217 12.800 4.389 1.00 66.62 109 VAL A N 1
ATOM 818 C CA . VAL A 1 109 ? 21.036 12.324 5.143 1.00 66.62 109 VAL A CA 1
ATOM 819 C C . VAL A 1 109 ? 20.957 10.812 5.315 1.00 66.62 109 VAL A C 1
ATOM 821 O O . VAL A 1 109 ? 20.334 10.346 6.275 1.00 66.62 109 VAL A O 1
ATOM 824 N N . VAL A 1 110 ? 21.556 10.045 4.402 1.00 66.94 110 VAL A N 1
ATOM 825 C CA . VAL A 1 110 ? 21.683 8.588 4.542 1.00 66.94 110 VAL A CA 1
ATOM 826 C C . VAL A 1 110 ? 22.779 8.263 5.564 1.00 66.94 110 VAL A C 1
ATOM 828 O O . VAL A 1 110 ? 22.559 7.443 6.455 1.00 66.94 110 VAL A O 1
ATOM 831 N N . SER A 1 111 ? 23.908 8.981 5.519 1.00 59.22 111 SER A N 1
ATOM 832 C CA . SER A 1 111 ? 25.048 8.769 6.426 1.00 59.22 111 SER A CA 1
ATOM 833 C C . SER A 1 111 ? 24.793 9.234 7.867 1.00 59.22 111 SER A C 1
ATOM 835 O O . SER A 1 111 ? 25.310 8.636 8.802 1.00 59.22 111 SER A O 1
ATOM 837 N N . GLY A 1 112 ? 23.965 10.263 8.087 1.00 54.84 112 GLY A N 1
ATOM 838 C CA . GLY A 1 112 ? 23.631 10.756 9.434 1.00 54.84 112 GLY A CA 1
ATOM 839 C C . GLY A 1 112 ? 22.673 9.864 10.242 1.00 54.84 112 GLY A C 1
ATOM 840 O O . GLY A 1 112 ? 22.438 10.120 11.422 1.00 54.84 112 GLY A O 1
ATOM 841 N N . SER A 1 113 ? 22.102 8.820 9.630 1.00 52.75 113 SER A N 1
ATOM 842 C CA . SER A 1 113 ? 21.086 7.958 10.254 1.00 52.75 113 SER A CA 1
ATOM 843 C C . SER A 1 113 ? 21.665 6.794 11.075 1.00 52.75 113 SER A C 1
ATOM 845 O O . SER A 1 113 ? 20.909 6.077 11.733 1.00 52.75 113 SER A O 1
ATOM 847 N N . SER A 1 114 ? 22.984 6.590 11.062 1.00 48.44 114 SER A N 1
ATOM 848 C CA . SER A 1 114 ? 23.665 5.482 11.750 1.00 48.44 114 SER A CA 1
ATOM 849 C C . SER A 1 114 ? 23.785 5.648 13.274 1.00 48.44 114 SER A C 1
ATOM 851 O O . SER A 1 114 ? 24.231 4.722 13.951 1.00 48.44 114 SER A O 1
ATOM 853 N N . SER A 1 115 ? 23.360 6.786 13.835 1.00 48.56 115 SER A N 1
ATOM 854 C CA . SER A 1 115 ? 23.600 7.131 15.247 1.00 48.56 115 SER A CA 1
ATOM 855 C C . SER A 1 115 ? 22.451 6.809 16.214 1.00 48.56 115 SER A C 1
ATOM 857 O O . SER A 1 115 ? 22.637 6.955 17.416 1.00 48.56 115 SER A O 1
ATOM 859 N N . ASN A 1 116 ? 21.276 6.358 15.752 1.00 45.03 116 ASN A N 1
ATOM 860 C CA . ASN A 1 116 ? 20.151 6.041 16.648 1.00 45.03 116 ASN A CA 1
ATOM 861 C C . ASN A 1 116 ? 19.408 4.767 16.220 1.00 45.03 116 ASN A C 1
ATOM 863 O O . ASN A 1 116 ? 18.468 4.800 15.433 1.00 45.03 116 ASN A O 1
ATOM 867 N N . LYS A 1 117 ? 19.819 3.624 16.782 1.00 46.91 117 LYS A N 1
ATOM 868 C CA . LYS A 1 117 ? 19.302 2.279 16.462 1.00 46.91 117 LYS A CA 1
ATOM 869 C C . LYS A 1 117 ? 17.863 1.987 16.932 1.00 46.91 117 LYS A C 1
ATOM 871 O O . LYS A 1 117 ? 17.372 0.904 16.646 1.00 46.91 117 LYS A O 1
ATOM 876 N N . ASN A 1 118 ? 17.182 2.910 17.623 1.00 40.81 118 ASN A N 1
ATOM 877 C CA . ASN A 1 118 ? 15.952 2.598 18.374 1.00 40.81 118 ASN A CA 1
ATOM 878 C C . ASN A 1 118 ? 14.720 3.479 18.081 1.00 40.81 118 ASN A C 1
ATOM 880 O O . ASN A 1 118 ? 13.745 3.399 18.826 1.00 40.81 118 ASN A O 1
ATOM 884 N N . SER A 1 119 ? 14.697 4.293 17.020 1.00 44.47 119 SER A N 1
ATOM 885 C CA . SER A 1 119 ? 13.457 4.965 16.599 1.00 44.47 119 SER A CA 1
ATOM 886 C C . SER A 1 119 ? 12.982 4.433 15.251 1.00 44.47 119 SER A C 1
ATOM 888 O O . SER A 1 119 ? 13.785 4.160 14.363 1.00 44.47 119 SER A O 1
ATOM 890 N N . TYR A 1 120 ? 11.665 4.256 15.100 1.00 54.25 120 TYR A N 1
ATOM 891 C CA . TYR A 1 120 ? 11.025 4.060 13.798 1.00 54.25 120 TYR A CA 1
ATOM 892 C C . TYR A 1 120 ? 11.400 5.255 12.911 1.00 54.25 120 TYR A C 1
ATOM 894 O O . TYR A 1 120 ? 10.800 6.325 13.006 1.00 54.25 120 TYR A O 1
ATOM 902 N N . LEU A 1 121 ? 12.449 5.100 12.104 1.00 62.81 121 LEU A N 1
ATOM 903 C CA . LEU A 1 121 ? 12.919 6.148 11.212 1.00 62.81 121 LEU A CA 1
ATOM 904 C C . LEU A 1 121 ? 11.848 6.375 10.151 1.00 62.81 121 LEU A C 1
ATOM 906 O O . LEU A 1 121 ? 11.501 5.459 9.404 1.00 62.81 121 LEU A O 1
ATOM 910 N N . SER A 1 122 ? 11.325 7.598 10.080 1.00 67.50 122 SER A N 1
ATOM 911 C CA . SER A 1 122 ? 10.416 7.982 9.005 1.00 67.50 122 SER A CA 1
ATOM 912 C C . SER A 1 122 ? 11.081 7.700 7.649 1.00 67.50 122 SER A C 1
ATOM 914 O O . SER A 1 122 ? 12.266 8.038 7.475 1.00 67.50 122 SER A O 1
ATOM 916 N N . PRO A 1 123 ? 10.360 7.060 6.709 1.00 70.88 123 PRO A N 1
ATOM 917 C CA . PRO A 1 123 ? 10.912 6.695 5.413 1.00 70.88 123 PRO A CA 1
ATOM 918 C C . PRO A 1 123 ? 11.369 7.954 4.674 1.00 70.88 123 PRO A C 1
ATOM 920 O O . PRO A 1 123 ? 10.642 8.944 4.622 1.00 70.88 123 PRO A O 1
ATOM 923 N N . LEU A 1 124 ? 12.578 7.909 4.114 1.00 82.75 124 LEU A N 1
ATOM 924 C CA . LEU A 1 124 ? 13.097 8.967 3.252 1.00 82.75 124 LEU A CA 1
ATOM 925 C C . LEU A 1 124 ? 12.904 8.512 1.813 1.00 82.75 124 LEU A C 1
ATOM 927 O O . LEU A 1 124 ? 13.591 7.594 1.364 1.00 82.75 124 LEU A O 1
ATOM 931 N N . VAL A 1 125 ? 11.947 9.113 1.116 1.00 85.75 125 VAL A N 1
ATOM 932 C CA . VAL A 1 125 ? 11.524 8.638 -0.203 1.00 85.75 125 VAL A CA 1
ATOM 933 C C . VAL A 1 125 ? 12.105 9.478 -1.334 1.00 85.75 125 VAL A C 1
ATOM 935 O O . VAL A 1 125 ? 12.365 10.671 -1.175 1.00 85.75 125 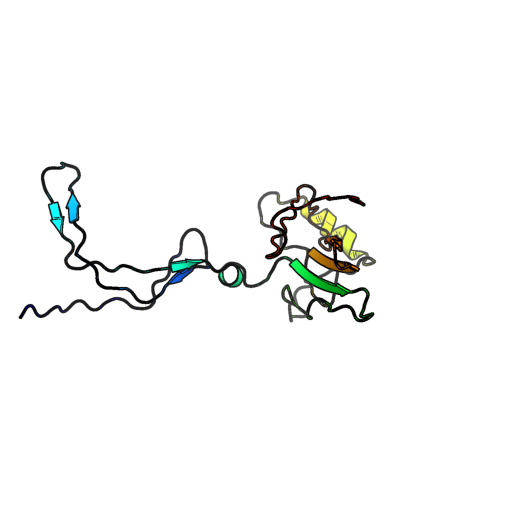VAL A O 1
ATOM 938 N N . ARG A 1 126 ? 12.271 8.863 -2.506 1.00 86.88 126 ARG A N 1
ATOM 939 C CA . ARG A 1 126 ? 12.485 9.582 -3.762 1.00 86.88 126 ARG A CA 1
ATOM 940 C C . ARG A 1 126 ? 11.258 10.420 -4.100 1.00 86.88 126 ARG A C 1
ATOM 942 O O . ARG A 1 126 ? 10.126 9.939 -3.996 1.00 86.88 126 ARG A O 1
ATOM 949 N N . CYS A 1 127 ? 11.490 11.651 -4.540 1.00 85.94 127 CYS A N 1
ATOM 950 C CA . CYS A 1 127 ? 10.415 12.528 -4.981 1.00 85.94 127 CYS A CA 1
ATOM 951 C C . CYS A 1 127 ? 9.695 11.921 -6.192 1.00 85.94 127 CYS A C 1
ATOM 953 O O . CYS A 1 127 ? 10.289 11.586 -7.216 1.00 85.94 127 CYS A O 1
ATOM 955 N N . THR A 1 128 ? 8.395 11.704 -6.024 1.00 88.25 128 THR A N 1
ATOM 956 C CA . THR A 1 128 ? 7.483 11.152 -7.029 1.00 88.25 128 THR A CA 1
ATOM 957 C C . THR A 1 128 ? 6.106 11.753 -6.791 1.00 88.25 128 THR A C 1
ATOM 959 O O . THR A 1 128 ? 5.777 12.117 -5.666 1.00 88.25 128 THR A O 1
ATOM 962 N N . ASN A 1 129 ? 5.245 11.781 -7.808 1.00 88.25 129 ASN A N 1
ATOM 963 C CA . ASN A 1 129 ? 3.891 12.322 -7.654 1.00 88.25 129 ASN A CA 1
ATOM 964 C C . ASN A 1 129 ? 3.083 11.629 -6.540 1.00 88.25 129 ASN A C 1
ATOM 966 O O . ASN A 1 129 ? 2.251 12.264 -5.902 1.00 88.25 129 ASN A O 1
ATOM 970 N N . HIS A 1 130 ? 3.311 10.335 -6.295 1.00 90.19 130 HIS A N 1
ATOM 971 C CA . HIS A 1 130 ? 2.562 9.541 -5.313 1.00 90.19 130 HIS A CA 1
ATOM 972 C C . HIS A 1 130 ? 3.191 9.511 -3.909 1.00 90.19 130 HIS A C 1
ATOM 974 O O . HIS A 1 130 ? 2.497 9.149 -2.957 1.00 90.19 130 HIS A O 1
ATOM 980 N N . MET A 1 131 ? 4.469 9.894 -3.770 1.00 88.25 131 MET A N 1
ATOM 981 C CA . MET A 1 131 ? 5.204 9.994 -2.494 1.00 88.25 131 MET A CA 1
ATOM 982 C C . MET A 1 131 ? 5.267 8.695 -1.675 1.00 88.25 131 MET A C 1
ATOM 984 O O . MET A 1 131 ? 5.397 8.712 -0.455 1.00 88.25 131 MET A O 1
ATOM 988 N N . CYS A 1 132 ? 5.173 7.545 -2.341 1.00 89.44 132 CYS A N 1
ATOM 989 C CA . CYS A 1 132 ? 5.118 6.244 -1.672 1.00 89.44 132 CYS A CA 1
ATOM 990 C C . CYS A 1 132 ? 6.496 5.586 -1.584 1.00 89.44 132 CYS A C 1
ATOM 992 O O . CYS A 1 132 ? 7.172 5.523 -2.611 1.00 89.44 132 CYS A O 1
ATOM 994 N N . PRO A 1 133 ? 6.875 5.012 -0.423 1.00 90.00 133 PRO A N 1
ATOM 995 C CA . PRO A 1 133 ? 8.110 4.239 -0.270 1.00 90.00 133 PRO A CA 1
ATOM 996 C C . PRO A 1 133 ? 8.201 3.039 -1.213 1.00 90.00 133 PRO A C 1
ATOM 998 O O . PRO A 1 133 ? 9.287 2.696 -1.667 1.00 90.00 133 PRO A O 1
ATOM 1001 N N . ILE A 1 134 ? 7.069 2.397 -1.510 1.00 91.50 134 ILE A N 1
ATOM 1002 C CA . ILE A 1 134 ? 6.993 1.243 -2.408 1.00 91.50 134 ILE A CA 1
ATOM 1003 C C . ILE A 1 134 ? 5.927 1.499 -3.472 1.00 91.50 134 ILE A C 1
ATOM 1005 O O . ILE A 1 134 ? 4.823 1.964 -3.171 1.00 91.50 134 ILE A O 1
ATOM 1009 N N . ARG A 1 135 ? 6.228 1.128 -4.717 1.00 92.62 135 ARG A N 1
ATOM 1010 C CA . ARG A 1 135 ? 5.234 1.023 -5.790 1.00 92.62 135 ARG A CA 1
ATOM 1011 C C . ARG A 1 135 ? 5.172 -0.403 -6.298 1.00 92.62 135 ARG A C 1
ATOM 1013 O O . ARG A 1 135 ? 6.194 -0.958 -6.696 1.00 92.62 135 ARG A O 1
ATOM 1020 N N . VAL A 1 136 ? 3.966 -0.949 -6.358 1.00 93.56 136 VAL A N 1
ATOM 1021 C CA . VAL A 1 136 ? 3.698 -2.231 -7.008 1.00 93.56 136 VAL A CA 1
ATOM 1022 C C . VAL A 1 136 ? 3.006 -1.948 -8.336 1.00 93.56 136 VAL A C 1
ATOM 1024 O O . VAL A 1 136 ? 1.874 -1.467 -8.379 1.00 93.56 136 VAL A O 1
ATOM 1027 N N . HIS A 1 137 ? 3.705 -2.197 -9.436 1.00 93.25 137 HIS A N 1
ATOM 1028 C CA . HIS A 1 137 ? 3.165 -2.042 -10.778 1.00 93.25 137 HIS A CA 1
ATOM 1029 C C . HIS A 1 137 ? 2.749 -3.396 -11.342 1.00 93.25 137 HIS A C 1
ATOM 1031 O O . HIS A 1 137 ? 3.565 -4.310 -11.444 1.00 93.25 137 HIS A O 1
ATOM 1037 N N . TRP A 1 138 ? 1.486 -3.501 -11.727 1.00 91.44 138 TRP A N 1
ATOM 1038 C CA . TRP A 1 138 ? 0.894 -4.684 -12.330 1.00 91.44 138 TRP A CA 1
ATOM 1039 C C . TRP A 1 138 ? 0.695 -4.441 -13.820 1.00 91.44 138 TRP A C 1
ATOM 1041 O O . TRP A 1 138 ? -0.033 -3.530 -14.204 1.00 91.44 138 TRP A O 1
ATOM 1051 N N . HIS A 1 139 ? 1.323 -5.262 -14.654 1.00 90.75 139 HIS A N 1
ATOM 1052 C CA . HIS A 1 139 ? 1.181 -5.192 -16.102 1.00 90.75 139 HIS A CA 1
ATOM 1053 C C . HIS A 1 139 ? 0.606 -6.500 -16.649 1.00 90.75 139 HIS A C 1
ATOM 1055 O O . HIS A 1 139 ? 1.267 -7.544 -16.606 1.00 90.75 139 HIS A O 1
ATOM 1061 N N . ILE A 1 140 ? -0.616 -6.448 -17.177 1.00 89.12 140 ILE A N 1
ATOM 1062 C CA . ILE A 1 140 ? -1.263 -7.587 -17.837 1.00 89.12 140 ILE A CA 1
ATOM 1063 C C . ILE A 1 140 ? -0.699 -7.698 -19.254 1.00 89.12 140 ILE A C 1
ATOM 1065 O O . ILE A 1 140 ? -1.038 -6.897 -20.120 1.00 89.12 140 ILE A O 1
ATOM 1069 N N . LYS A 1 141 ? 0.158 -8.697 -19.488 1.00 83.38 141 LYS A N 1
ATOM 1070 C CA . LYS A 1 141 ? 0.829 -8.922 -20.776 1.00 83.38 141 LYS A CA 1
ATOM 1071 C C . LYS A 1 141 ? -0.062 -9.614 -21.796 1.00 83.38 141 LYS A C 1
ATOM 1073 O O . LYS A 1 141 ? 0.022 -9.305 -22.974 1.00 83.38 141 LYS A O 1
ATOM 1078 N N . LEU A 1 142 ? -0.825 -10.614 -21.361 1.00 78.06 142 LEU A N 1
ATOM 1079 C CA . LEU A 1 142 ? -1.643 -11.454 -22.236 1.00 78.06 142 LEU A CA 1
ATOM 1080 C C . LEU A 1 142 ? -2.897 -11.900 -21.489 1.00 78.06 142 LEU A C 1
ATOM 1082 O O . LEU A 1 142 ? -2.825 -12.208 -20.296 1.00 78.06 142 LEU A O 1
ATOM 1086 N N . ASN A 1 143 ? -4.010 -11.968 -22.215 1.00 73.56 143 ASN A N 1
ATOM 1087 C CA . ASN A 1 143 ? -5.283 -12.515 -21.756 1.00 73.56 143 ASN A CA 1
ATOM 1088 C C . ASN A 1 143 ? -5.814 -13.481 -22.828 1.00 73.56 143 ASN A C 1
ATOM 1090 O O . ASN A 1 143 ? -6.496 -13.058 -23.761 1.00 73.56 143 ASN A O 1
ATOM 1094 N N . TYR A 1 144 ? -5.415 -14.752 -22.744 1.00 68.81 144 TYR A N 1
ATOM 1095 C CA . TYR A 1 144 ? -5.920 -15.829 -23.598 1.00 68.81 144 TYR A CA 1
ATOM 1096 C C . TYR A 1 144 ? -7.074 -16.561 -22.903 1.00 68.81 144 TYR A C 1
ATOM 1098 O O . TYR A 1 144 ? -7.231 -16.467 -21.689 1.00 68.81 144 TYR A O 1
ATOM 1106 N N . LYS A 1 145 ? -7.863 -17.325 -23.675 1.00 65.00 145 LYS A N 1
ATOM 1107 C CA . LYS A 1 145 ? -8.985 -18.126 -23.149 1.00 65.00 145 LYS A CA 1
ATOM 1108 C C . LYS A 1 145 ? -8.567 -19.073 -22.018 1.00 65.00 145 LYS A C 1
ATOM 1110 O O . LYS A 1 145 ? -9.336 -19.243 -21.080 1.00 65.00 145 LYS A O 1
ATOM 1115 N N . ASP A 1 146 ? -7.356 -19.624 -22.100 1.00 68.19 146 ASP A N 1
ATOM 1116 C CA . ASP A 1 146 ? -6.890 -20.671 -21.183 1.00 68.19 146 ASP A CA 1
ATOM 1117 C C . ASP A 1 146 ? -5.930 -20.153 -20.100 1.00 68.19 146 ASP A C 1
ATOM 1119 O O . ASP A 1 146 ? -5.752 -20.801 -19.071 1.00 68.19 146 ASP A O 1
ATOM 1123 N N . TYR A 1 147 ? -5.296 -18.989 -20.303 1.00 71.38 147 TYR A N 1
ATOM 1124 C CA . TYR A 1 147 ? -4.382 -18.406 -19.319 1.00 71.38 147 TYR A CA 1
ATOM 1125 C C . TYR A 1 147 ? -4.197 -16.892 -19.469 1.00 71.38 147 TYR A C 1
ATOM 1127 O O . TYR A 1 147 ? -4.332 -16.287 -20.533 1.00 71.38 147 TYR A O 1
ATOM 1135 N N . TRP A 1 148 ? -3.771 -16.289 -18.367 1.00 75.38 148 TRP A N 1
ATOM 1136 C CA . TRP A 1 148 ? -3.370 -14.896 -18.243 1.00 75.38 148 TRP A CA 1
ATOM 1137 C C . TRP A 1 148 ? -1.867 -14.838 -17.944 1.00 75.38 148 TRP A C 1
ATOM 1139 O O . TRP A 1 148 ? -1.311 -15.720 -17.288 1.00 75.38 148 TRP A O 1
ATOM 1149 N N . ARG A 1 149 ? -1.183 -13.798 -18.427 1.00 82.12 149 ARG A N 1
ATOM 1150 C CA . ARG A 1 149 ? 0.215 -13.534 -18.062 1.00 82.12 149 ARG A CA 1
ATOM 1151 C C . ARG A 1 149 ? 0.327 -12.140 -17.485 1.00 82.12 149 ARG A C 1
ATOM 1153 O O . ARG A 1 149 ? 0.031 -11.162 -18.168 1.00 82.12 149 ARG A O 1
ATOM 1160 N N . VAL A 1 150 ? 0.837 -12.050 -16.264 1.00 84.56 150 VAL A N 1
ATOM 1161 C CA . VAL A 1 150 ? 1.055 -10.779 -15.575 1.00 84.56 150 VAL A CA 1
ATOM 1162 C C . VAL A 1 150 ? 2.517 -10.618 -15.209 1.00 84.56 150 VAL A C 1
ATOM 1164 O O . VAL A 1 150 ? 3.180 -11.556 -14.778 1.00 84.56 150 VAL A O 1
ATOM 1167 N N . LYS A 1 151 ? 3.029 -9.404 -15.399 1.00 88.00 151 LYS A N 1
ATOM 1168 C CA . LYS A 1 151 ? 4.328 -8.976 -14.894 1.00 88.00 151 LYS A CA 1
ATOM 1169 C C . LYS A 1 151 ? 4.092 -8.021 -13.732 1.00 88.00 151 LYS A C 1
ATOM 1171 O O . LYS A 1 151 ? 3.545 -6.938 -13.932 1.00 88.00 151 LYS A O 1
ATOM 1176 N N . VAL A 1 152 ? 4.523 -8.424 -12.544 1.00 89.81 152 VAL A N 1
ATOM 1177 C CA . VAL A 1 152 ? 4.518 -7.567 -11.357 1.00 89.81 152 VAL A CA 1
ATOM 1178 C C . VAL A 1 152 ? 5.915 -6.983 -11.174 1.00 89.81 152 VAL A C 1
ATOM 1180 O O . VAL A 1 152 ? 6.901 -7.716 -11.186 1.00 89.81 152 VAL A O 1
ATOM 1183 N N . THR A 1 153 ? 6.000 -5.666 -11.013 1.00 90.69 153 THR A N 1
ATOM 1184 C CA . THR A 1 153 ? 7.244 -4.945 -10.732 1.00 90.69 153 THR A CA 1
ATOM 1185 C C . THR A 1 153 ? 7.096 -4.231 -9.396 1.00 90.69 153 THR A C 1
ATOM 1187 O O . THR A 1 153 ? 6.257 -3.340 -9.262 1.00 90.69 153 THR A O 1
ATOM 1190 N N . VAL A 1 154 ? 7.917 -4.596 -8.416 1.00 91.25 154 VAL A N 1
ATOM 1191 C CA . VAL A 1 154 ? 7.989 -3.904 -7.125 1.00 91.25 154 VAL A CA 1
ATOM 1192 C C . VAL A 1 154 ? 9.180 -2.954 -7.163 1.00 91.25 154 VAL A C 1
ATOM 1194 O O . VAL A 1 154 ? 10.301 -3.376 -7.428 1.00 91.25 154 VAL A O 1
ATOM 1197 N N . THR A 1 155 ? 8.943 -1.663 -6.942 1.00 91.31 155 THR A N 1
ATOM 1198 C CA . THR A 1 155 ? 9.990 -0.633 -6.921 1.00 91.31 155 THR A CA 1
ATOM 1199 C C . THR A 1 155 ? 10.121 -0.069 -5.513 1.00 91.31 155 THR A C 1
ATOM 1201 O O . THR A 1 155 ? 9.133 0.410 -4.952 1.00 91.31 155 THR A O 1
ATOM 1204 N N . ASN A 1 156 ? 11.339 -0.106 -4.969 1.00 91.19 156 ASN A N 1
ATOM 1205 C CA . ASN A 1 156 ? 11.685 0.563 -3.721 1.00 91.19 156 ASN A CA 1
ATOM 1206 C C . ASN A 1 156 ? 12.121 2.006 -4.012 1.00 91.19 156 ASN A C 1
ATOM 1208 O O . ASN A 1 156 ? 13.073 2.234 -4.753 1.00 91.19 156 ASN A O 1
ATOM 1212 N N . PHE A 1 157 ? 11.422 2.971 -3.427 1.00 89.44 157 PHE A N 1
ATOM 1213 C CA . PHE A 1 157 ? 11.751 4.395 -3.472 1.00 89.44 157 PHE A CA 1
ATOM 1214 C C . PHE A 1 157 ? 12.313 4.907 -2.141 1.00 89.44 157 PHE A C 1
ATOM 1216 O O . PHE A 1 157 ? 12.564 6.102 -2.017 1.00 89.44 157 PHE A O 1
ATOM 1223 N N . ASN A 1 158 ? 12.483 4.047 -1.136 1.00 87.19 158 ASN A N 1
ATOM 1224 C CA . ASN A 1 158 ? 13.003 4.412 0.175 1.00 87.19 158 ASN A CA 1
ATOM 1225 C C . ASN A 1 158 ? 14.533 4.301 0.205 1.00 87.19 158 ASN A C 1
ATOM 1227 O O . ASN A 1 158 ? 15.079 3.213 0.051 1.00 87.19 158 ASN A O 1
ATOM 1231 N N . TYR A 1 159 ? 15.223 5.410 0.469 1.00 83.94 159 TYR A N 1
ATOM 1232 C CA . TYR A 1 159 ? 16.687 5.442 0.566 1.00 83.94 159 TYR A CA 1
ATOM 1233 C C . TYR A 1 159 ? 17.230 4.929 1.903 1.00 83.94 159 TYR A C 1
ATOM 1235 O O . TYR A 1 159 ? 18.410 4.611 2.010 1.00 83.94 159 TYR A O 1
ATOM 1243 N N . ARG A 1 160 ? 16.394 4.880 2.948 1.00 79.81 160 ARG A N 1
ATOM 1244 C CA . ARG A 1 160 ? 16.814 4.483 4.304 1.00 79.81 160 ARG A CA 1
ATOM 1245 C C . ARG A 1 160 ? 16.573 3.015 4.615 1.00 79.81 160 ARG A C 1
ATOM 1247 O O . ARG A 1 160 ? 17.091 2.522 5.612 1.00 79.81 160 ARG A O 1
ATOM 1254 N N . MET A 1 161 ? 15.746 2.338 3.823 1.00 79.25 161 MET A N 1
ATOM 1255 C CA . MET A 1 161 ? 15.346 0.961 4.095 1.00 79.25 161 MET A CA 1
ATOM 1256 C C . MET A 1 161 ? 15.475 0.106 2.847 1.00 79.25 161 MET A C 1
ATOM 1258 O O . MET A 1 161 ? 14.892 0.410 1.806 1.00 79.25 161 MET A O 1
ATOM 1262 N N . ASN A 1 162 ? 16.163 -1.019 3.014 1.00 83.19 162 ASN A N 1
ATOM 1263 C CA . ASN A 1 162 ? 16.203 -2.087 2.032 1.00 83.19 162 ASN A CA 1
ATOM 1264 C C . ASN A 1 162 ? 15.223 -3.181 2.455 1.00 83.19 162 ASN A C 1
ATOM 1266 O O . ASN A 1 162 ? 15.332 -3.739 3.546 1.00 83.19 162 ASN A O 1
ATOM 1270 N N . TYR A 1 163 ? 14.272 -3.502 1.582 1.00 82.19 163 TYR A N 1
ATOM 1271 C CA . TYR A 1 163 ? 13.305 -4.578 1.798 1.00 82.19 163 TYR A CA 1
ATOM 1272 C C . TYR A 1 163 ? 13.879 -5.899 1.275 1.00 82.19 163 TYR A C 1
ATOM 1274 O O . TYR A 1 163 ? 13.495 -6.380 0.213 1.00 82.19 163 TYR A O 1
ATOM 1282 N N . SER A 1 164 ? 14.848 -6.462 1.998 1.00 82.12 164 SER A N 1
ATOM 1283 C CA . SER A 1 164 ? 15.516 -7.714 1.611 1.00 82.12 164 SER A CA 1
ATOM 1284 C C . SER A 1 164 ? 14.645 -8.952 1.837 1.00 82.12 164 SER A C 1
ATOM 1286 O O . SER A 1 164 ? 14.725 -9.909 1.074 1.00 82.12 164 SER A O 1
ATOM 1288 N N . GLN A 1 165 ? 13.791 -8.929 2.862 1.00 82.56 165 GLN A N 1
ATOM 1289 C CA . GLN A 1 165 ? 12.854 -10.003 3.179 1.00 82.56 165 GLN A CA 1
ATOM 1290 C C . GLN A 1 165 ? 11.437 -9.568 2.816 1.00 82.56 165 GLN A C 1
ATOM 1292 O O . GLN A 1 165 ? 10.825 -8.766 3.521 1.00 82.56 165 GLN A O 1
ATOM 1297 N N . TRP A 1 166 ? 10.905 -10.098 1.718 1.00 82.38 166 TRP A N 1
ATOM 1298 C CA . TRP A 1 166 ? 9.554 -9.786 1.271 1.00 82.38 166 TRP A CA 1
ATOM 1299 C C . TRP A 1 166 ? 8.842 -11.031 0.744 1.00 82.38 166 TRP A C 1
ATOM 1301 O O . TRP A 1 166 ? 9.466 -11.952 0.229 1.00 82.38 166 TRP A O 1
ATOM 1311 N N . ASN A 1 167 ? 7.516 -11.039 0.880 1.00 83.88 167 ASN A N 1
ATOM 1312 C CA . ASN A 1 167 ? 6.626 -12.039 0.301 1.00 83.88 167 ASN A CA 1
ATOM 1313 C C . ASN A 1 167 ? 5.500 -11.304 -0.431 1.00 83.88 167 ASN A C 1
ATOM 1315 O O . ASN A 1 167 ? 4.998 -10.296 0.070 1.00 83.88 167 ASN A O 1
ATOM 1319 N N . LEU A 1 168 ? 5.095 -11.800 -1.598 1.00 82.75 168 LEU A N 1
ATOM 1320 C CA . LEU A 1 168 ? 3.931 -11.299 -2.326 1.00 82.75 168 LEU A CA 1
ATOM 1321 C C . LEU A 1 168 ? 2.848 -12.373 -2.308 1.00 82.75 168 LEU A C 1
ATOM 1323 O O . LEU A 1 168 ? 3.059 -13.475 -2.805 1.00 82.75 168 LEU A O 1
ATOM 1327 N N . VAL A 1 169 ? 1.689 -12.034 -1.747 1.00 83.56 169 VAL A N 1
ATOM 1328 C CA . VAL A 1 169 ? 0.508 -12.902 -1.736 1.00 83.56 169 VAL A CA 1
ATOM 1329 C C . VAL A 1 169 ? -0.517 -12.321 -2.695 1.00 83.56 169 VAL A C 1
ATOM 1331 O O . VAL A 1 169 ? -0.821 -11.130 -2.642 1.00 83.56 169 VAL A O 1
ATOM 1334 N N . VAL A 1 170 ? -1.043 -13.167 -3.575 1.00 78.44 170 VAL A N 1
ATOM 1335 C CA . VAL A 1 170 ? -2.028 -12.782 -4.585 1.00 78.44 170 VAL A CA 1
ATOM 1336 C C . VAL A 1 170 ? -3.245 -13.670 -4.409 1.00 78.44 170 VAL A C 1
ATOM 1338 O O . VAL A 1 170 ? -3.140 -14.889 -4.498 1.00 78.44 170 VAL A O 1
ATOM 1341 N N . GLN A 1 171 ? -4.396 -13.051 -4.168 1.00 79.69 171 GLN A N 1
ATOM 1342 C CA . GLN A 1 171 ? -5.681 -13.735 -4.146 1.00 79.69 171 GLN A CA 1
ATOM 1343 C C . GLN A 1 171 ? -6.484 -13.281 -5.359 1.00 79.69 171 GLN A C 1
ATOM 1345 O O . GLN A 1 171 ? -6.706 -12.086 -5.549 1.00 79.69 171 GLN A O 1
ATOM 1350 N N . HIS A 1 172 ? -6.917 -14.234 -6.177 1.00 74.50 172 HIS A N 1
ATOM 1351 C CA . HIS A 1 172 ? -7.754 -13.967 -7.336 1.00 74.50 172 HIS A CA 1
ATOM 1352 C C . HIS A 1 172 ? -8.954 -14.914 -7.309 1.00 74.50 172 HIS A C 1
ATOM 1354 O O . HIS A 1 172 ? -8.751 -16.115 -7.134 1.00 74.50 172 HIS A O 1
ATOM 1360 N N . PRO A 1 173 ? -10.185 -14.411 -7.496 1.00 78.56 173 PRO A N 1
ATOM 1361 C CA . PRO A 1 173 ? -11.397 -15.218 -7.352 1.00 78.56 173 PRO A CA 1
ATOM 1362 C C . PRO A 1 173 ? -11.510 -16.364 -8.367 1.00 78.56 173 PRO A C 1
ATOM 1364 O O . PRO A 1 173 ? -12.257 -17.295 -8.115 1.00 78.56 173 PRO A O 1
ATOM 1367 N N . ASN A 1 174 ? -10.770 -16.316 -9.483 1.00 69.75 174 ASN A N 1
ATOM 1368 C CA . ASN A 1 174 ? -10.810 -17.351 -10.527 1.00 69.75 174 ASN A CA 1
ATOM 1369 C C . ASN A 1 174 ? -9.554 -18.251 -10.567 1.00 69.75 174 ASN A C 1
ATOM 1371 O O . ASN A 1 174 ? -9.370 -18.967 -11.548 1.00 69.75 174 ASN A O 1
ATOM 1375 N N . PHE A 1 175 ? -8.653 -18.192 -9.575 1.00 68.56 175 PHE A N 1
ATOM 1376 C CA . PHE A 1 175 ? -7.505 -19.117 -9.497 1.00 68.56 175 PHE A CA 1
ATOM 1377 C C . PHE A 1 175 ? -7.690 -20.128 -8.384 1.00 68.56 175 PHE A C 1
ATOM 1379 O O . PHE A 1 175 ? -7.050 -20.044 -7.339 1.00 68.56 175 PHE A O 1
ATOM 1386 N N . ASP A 1 176 ? -8.538 -21.112 -8.656 1.00 64.06 176 ASP A N 1
ATOM 1387 C CA . ASP A 1 176 ? -8.696 -22.262 -7.770 1.00 64.06 176 ASP A CA 1
ATOM 1388 C C . ASP A 1 176 ? -7.524 -23.249 -7.913 1.00 64.06 176 ASP A C 1
ATOM 1390 O O . ASP A 1 176 ? -7.121 -23.867 -6.933 1.00 64.06 176 ASP A O 1
ATOM 1394 N N . ASN A 1 177 ? -6.921 -23.345 -9.110 1.00 61.94 177 ASN A N 1
ATOM 1395 C CA . ASN A 1 177 ? -5.743 -24.171 -9.394 1.00 61.94 177 ASN A CA 1
ATOM 1396 C C . ASN A 1 177 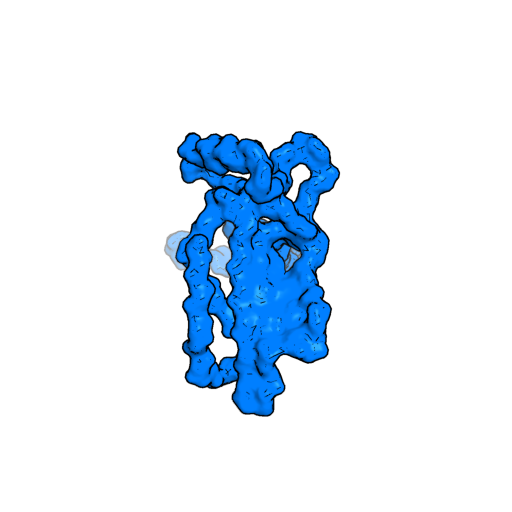? -4.687 -23.363 -10.157 1.00 61.94 177 ASN A C 1
ATOM 1398 O O . ASN A 1 177 ? -4.788 -23.145 -11.364 1.00 61.94 177 ASN A O 1
ATOM 1402 N N . LEU A 1 178 ? -3.664 -22.908 -9.438 1.00 61.53 178 LEU A N 1
ATOM 1403 C CA . LEU A 1 178 ? -2.544 -22.167 -10.006 1.00 61.53 178 LEU A CA 1
ATOM 1404 C C . LEU A 1 178 ? -1.598 -23.164 -10.694 1.00 61.53 178 LEU A C 1
ATOM 1406 O O . LEU A 1 178 ? -0.925 -23.941 -10.025 1.00 61.53 178 LEU A O 1
ATOM 1410 N N . THR A 1 179 ? -1.599 -23.182 -12.027 1.00 58.16 179 THR A N 1
ATOM 1411 C CA . THR A 1 179 ? -0.914 -24.214 -12.821 1.00 58.16 179 THR A CA 1
ATOM 1412 C C . THR A 1 179 ? 0.596 -24.018 -12.879 1.00 58.16 179 THR A C 1
ATOM 1414 O O . THR A 1 179 ? 1.326 -24.977 -12.660 1.00 58.16 179 THR A O 1
ATOM 1417 N N . GLU A 1 180 ? 1.086 -22.796 -13.118 1.00 62.56 180 GLU A N 1
ATOM 1418 C CA . GLU A 1 180 ? 2.525 -22.517 -13.219 1.00 62.56 180 GLU A CA 1
ATOM 1419 C C . GLU A 1 180 ? 2.870 -21.072 -12.811 1.00 62.56 180 GLU A C 1
ATOM 1421 O O . GLU A 1 180 ? 2.194 -20.118 -13.199 1.00 62.56 180 GLU A O 1
ATOM 1426 N N . ILE A 1 181 ? 3.968 -20.899 -12.065 1.00 63.88 181 ILE A N 1
ATOM 1427 C CA . ILE A 1 181 ? 4.622 -19.605 -11.806 1.00 63.88 181 ILE A CA 1
ATOM 1428 C C . ILE A 1 181 ? 6.022 -19.693 -12.407 1.00 63.88 181 ILE A C 1
ATOM 1430 O O . ILE A 1 181 ? 6.805 -20.552 -12.011 1.00 63.88 181 ILE A O 1
ATOM 1434 N N . PHE A 1 182 ? 6.363 -18.806 -13.340 1.00 64.31 182 PHE A N 1
ATOM 1435 C CA . PHE A 1 182 ? 7.681 -18.807 -13.976 1.00 64.31 182 PHE A CA 1
ATOM 1436 C C . PHE A 1 182 ? 8.254 -17.394 -14.123 1.00 64.31 182 PHE A C 1
ATOM 1438 O O . PHE A 1 182 ? 7.528 -16.433 -14.370 1.00 64.31 182 PHE A O 1
ATOM 1445 N N . SER A 1 183 ? 9.588 -17.311 -14.043 1.00 56.97 183 SER A N 1
ATOM 1446 C CA . SER A 1 183 ? 10.428 -16.112 -14.197 1.00 56.97 183 SER A CA 1
ATOM 1447 C C . SER A 1 183 ? 10.300 -15.070 -13.077 1.00 56.97 183 SER A C 1
ATOM 1449 O O . SER A 1 183 ? 9.357 -14.284 -13.009 1.00 56.97 183 SER A O 1
ATOM 1451 N N . PHE A 1 184 ? 11.332 -15.021 -12.234 1.00 57.25 184 PHE A N 1
ATOM 1452 C CA . PHE A 1 184 ? 11.561 -13.960 -11.264 1.00 57.25 184 PHE A CA 1
ATOM 1453 C C . PHE A 1 184 ? 12.875 -13.255 -11.615 1.00 57.25 184 PHE A C 1
ATOM 1455 O O . PHE A 1 184 ? 13.939 -13.865 -11.566 1.00 57.25 184 PHE A O 1
ATOM 1462 N N . ASN A 1 185 ? 12.792 -11.980 -11.998 1.00 56.38 185 ASN A N 1
ATOM 1463 C CA . ASN A 1 185 ? 13.965 -11.141 -12.225 1.00 56.38 185 ASN A CA 1
ATOM 1464 C C . ASN A 1 185 ? 14.122 -10.207 -11.027 1.00 56.38 185 ASN A C 1
ATOM 1466 O O . ASN A 1 185 ? 13.286 -9.325 -10.820 1.00 56.38 185 ASN A O 1
ATOM 1470 N N . TYR A 1 186 ? 15.189 -10.407 -10.259 1.00 50.03 186 TYR A N 1
ATOM 1471 C CA . TYR A 1 186 ? 15.570 -9.549 -9.145 1.00 50.03 186 TYR A CA 1
ATOM 1472 C C . TYR A 1 186 ? 16.815 -8.755 -9.514 1.00 50.03 186 TYR A C 1
ATOM 1474 O O . TYR A 1 186 ? 17.847 -9.334 -9.842 1.00 50.03 186 TYR A O 1
ATOM 1482 N N . ALA A 1 187 ? 16.693 -7.432 -9.471 1.00 51.81 187 ALA A N 1
ATOM 1483 C CA . ALA A 1 187 ? 17.826 -6.523 -9.483 1.00 51.81 187 ALA A CA 1
ATOM 1484 C C . ALA A 1 187 ? 17.958 -5.960 -8.055 1.00 51.81 187 ALA A C 1
ATOM 1486 O O . ALA A 1 187 ? 16.985 -5.352 -7.593 1.00 51.81 187 ALA A O 1
ATOM 1487 N N . PRO A 1 188 ? 19.067 -6.238 -7.343 1.00 48.75 188 PRO A N 1
ATOM 1488 C CA . PRO A 1 188 ? 19.318 -5.699 -6.008 1.00 48.75 188 PRO A CA 1
ATOM 1489 C C . PRO A 1 188 ? 19.537 -4.184 -6.011 1.00 48.75 188 PRO A C 1
ATOM 1491 O O . PRO A 1 188 ? 20.070 -3.658 -7.015 1.00 48.75 188 PRO A O 1
#

Radius of gyration: 25.72 Å; chains: 1; bounding box: 67×49×71 Å

Secondary structure (DSSP, 8-state):
------PPP------SSSS-EEE-PPEEESPPEEE-TTSS-EEE-S-EEE--EEE-HHHH-SS-SEEEEEEETTEEEEEPPPTTTT-----TT-TTSEE-TT-THHHHHHHGGGG-TTS-PPP-EEP-TT--SEEEEEEEEEE-SS-EEEEEEEEE-BSS----S-------TT-SS-----------

InterPro domains:
  IPR006918 COBRA [PTHR31673] (1-188)
  IPR056900 COBRA, C-terminal domain [PF25079] (65-187)
  IPR060662 COBRA, N-terminal domain [PF04833] (2-56)